Protein AF-A0A1Y1YMZ9-F1 (afdb_monomer_lite)

pLDDT: mean 86.78, std 14.13, range [31.05, 98.62]

InterPro domains:
  IPR019019 H-type lectin domain [PF09458] (299-363)
  IPR037221 H-type lectin domain superfamily [G3DSA:2.60.40.2080] (270-363)
  IPR037221 H-type lectin domain superfamily [SSF141086] (268-363)
  IPR052487 Galactose-binding lectin [PTHR46938] (262-362)

Secondary structure (DSSP, 8-state):
------------------EEEEEEEEEEETTEEEEEEEEEETTEEEEEEEEEETT-SSS-EEEEEEEHHHHHHT--TTGGGGTT-HHHHHHHHHHHHHTT-EEEEEEETTTEEEEEEEEEETTEEEEEEEEEEEP---HHHHHHHHHHHHHHHHHHHHHHHHHHHHHHHHHHHHHHHHHHHHHHHHHHHHHHHHHHHHHHHHHHHHHHHHHHHHHHHHHHHHHHHHHHHHHHHHHHHHHHHHHHHHHHHHHHHHHHHHHHHHHHHHHH--EEEEEEE---TT---TTSS-SS-EEEEEEEE-SS--SSPPEEEEEEEEEEE-SSS---EEEEEES--SSEEEEEEEE-TT--EEEEEEEEEEE-

Sequence (364 aa):
MDSGNNNNNCTDIVIYKEEELLEEKKFVLKHYEIKFQLVKINYVSNIRITAQEERMITNYYYGTEMNEGDFKIQNNGLLKLCDNNIQEIYDFFLRSFNENKISIKDIKENISFNLIIKEKCIGKEYTFEISLKKKNYNNNDIIGLLCNKMNELEIKNINLDSKVNELEEEKNNLNSKVNELETKNDNLNFKVNELEEEKNNLNSKVNELEEGKNNLNSKVNKLEEEKNKLNSKVNELEEEKNNLNSKLNNDFSALENKNNILEEKLETINIQTGEYNTYFPGKEIYMRRGHGERSFIGHIDFNKKYESIPYVLTSLSALDAGDNRNIRISVNAFNITTTGFDIKIYTWADTSIYYVRVSWISFR

Structure (mmCIF, N/CA/C/O backbone):
data_AF-A0A1Y1YMZ9-F1
#
_entry.id   AF-A0A1Y1YMZ9-F1
#
loop_
_atom_site.group_PDB
_atom_site.id
_atom_site.type_symbol
_atom_site.label_atom_id
_atom_site.label_alt_id
_atom_site.label_comp_id
_atom_site.label_asym_id
_atom_site.label_entity_id
_atom_site.label_seq_id
_atom_site.pdbx_PDB_ins_code
_atom_site.Cartn_x
_atom_site.Cartn_y
_atom_site.Cartn_z
_atom_site.occupancy
_atom_site.B_iso_or_equiv
_atom_site.auth_seq_id
_atom_site.auth_comp_id
_atom_site.auth_asym_id
_atom_site.auth_atom_id
_atom_site.pdbx_PDB_model_num
ATOM 1 N N . MET A 1 1 ? 85.531 7.053 -50.889 1.00 37.66 1 MET A N 1
ATOM 2 C CA . MET A 1 1 ? 85.130 6.035 -51.879 1.00 37.66 1 MET A CA 1
ATOM 3 C C . MET A 1 1 ? 83.710 6.398 -52.267 1.00 37.66 1 MET A C 1
ATOM 5 O O . MET A 1 1 ? 82.786 6.022 -51.572 1.00 37.66 1 MET A O 1
ATOM 9 N N . ASP A 1 2 ? 83.505 7.443 -53.053 1.00 34.12 2 ASP A N 1
ATOM 10 C CA . ASP A 1 2 ? 83.945 7.659 -54.435 1.00 34.12 2 ASP A CA 1
ATOM 11 C C . ASP A 1 2 ? 83.249 6.739 -55.445 1.00 34.12 2 ASP A C 1
ATOM 13 O O . ASP A 1 2 ? 83.106 5.540 -55.212 1.00 34.12 2 ASP A O 1
ATOM 17 N N . SER A 1 3 ? 82.912 7.359 -56.575 1.00 32.09 3 SER A N 1
ATOM 18 C CA . SER A 1 3 ? 82.253 6.862 -57.787 1.00 32.09 3 SER A CA 1
ATOM 19 C C . SER A 1 3 ? 80.724 6.689 -57.717 1.00 32.09 3 SER A C 1
ATOM 21 O O . SER A 1 3 ? 80.187 6.048 -56.829 1.00 32.09 3 SER A O 1
ATOM 23 N N . GLY A 1 4 ? 79.937 7.236 -58.637 1.00 32.19 4 GLY A N 1
ATOM 24 C CA . GLY A 1 4 ? 80.296 8.003 -5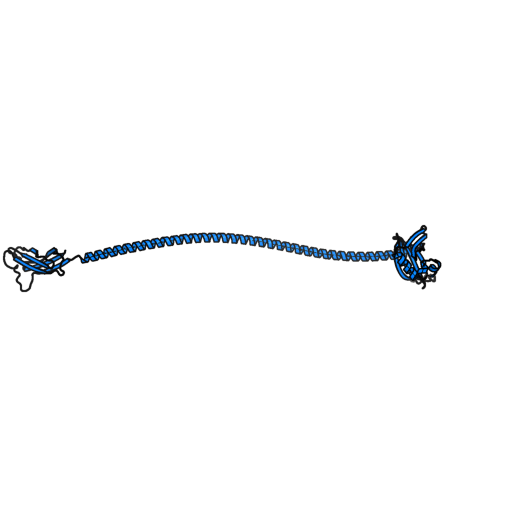9.817 1.00 32.19 4 GLY A CA 1
ATOM 25 C C . GLY A 1 4 ? 79.046 8.376 -60.610 1.00 32.19 4 GLY A C 1
ATOM 26 O O . GLY A 1 4 ? 78.138 7.571 -60.777 1.00 32.19 4 GLY A O 1
ATOM 27 N N . ASN A 1 5 ? 79.035 9.638 -61.029 1.00 33.47 5 ASN A N 1
ATOM 28 C CA . ASN A 1 5 ? 78.569 10.188 -62.298 1.00 33.47 5 ASN A CA 1
ATOM 29 C C . ASN A 1 5 ? 77.653 9.318 -63.186 1.00 33.47 5 ASN A C 1
ATOM 31 O O . ASN A 1 5 ? 78.068 8.267 -63.666 1.00 33.47 5 ASN A O 1
ATOM 35 N N . ASN A 1 6 ? 76.499 9.868 -63.572 1.00 31.05 6 ASN A N 1
ATOM 36 C CA . ASN A 1 6 ? 76.219 10.036 -64.998 1.00 31.05 6 ASN A CA 1
ATOM 37 C C . ASN A 1 6 ? 75.156 11.109 -65.247 1.00 31.05 6 ASN A C 1
ATOM 39 O O . ASN A 1 6 ? 73.972 10.946 -64.958 1.00 31.05 6 ASN A O 1
ATOM 43 N N . ASN A 1 7 ? 75.645 12.202 -65.829 1.00 37.81 7 ASN A N 1
ATOM 44 C CA . ASN A 1 7 ? 74.900 13.165 -66.619 1.00 37.81 7 ASN A CA 1
ATOM 45 C C . ASN A 1 7 ? 73.962 12.465 -67.603 1.00 37.81 7 ASN A C 1
ATOM 47 O O . ASN A 1 7 ? 74.393 11.556 -68.309 1.00 37.81 7 ASN A O 1
ATOM 51 N N . ASN A 1 8 ? 72.730 12.959 -67.690 1.00 39.00 8 ASN A N 1
ATOM 52 C CA . ASN A 1 8 ? 72.027 13.229 -68.945 1.00 39.00 8 ASN A CA 1
ATOM 53 C C . ASN A 1 8 ? 70.648 13.795 -68.602 1.00 39.00 8 ASN A C 1
ATOM 55 O O . ASN A 1 8 ? 69.676 13.053 -68.564 1.00 39.00 8 ASN A O 1
ATOM 59 N N . ASN A 1 9 ? 70.550 15.106 -68.381 1.00 32.75 9 ASN A N 1
ATOM 60 C CA . ASN A 1 9 ? 69.264 15.775 -68.543 1.00 32.75 9 ASN A CA 1
ATOM 61 C C . ASN A 1 9 ? 69.347 16.677 -69.764 1.00 32.75 9 ASN A C 1
ATOM 63 O O . ASN A 1 9 ? 69.835 17.804 -69.727 1.00 32.75 9 ASN A O 1
ATOM 67 N N . CYS A 1 10 ? 68.895 16.064 -70.856 1.00 34.94 10 CYS A N 1
ATOM 68 C CA . CYS A 1 10 ? 68.337 16.686 -72.038 1.00 34.94 10 CYS A CA 1
ATOM 69 C C . CYS A 1 10 ? 67.514 17.905 -71.604 1.00 34.94 10 CYS A C 1
ATOM 71 O O . CYS A 1 10 ? 66.483 17.761 -70.948 1.00 34.94 10 CYS A O 1
ATOM 73 N N . THR A 1 11 ? 67.987 19.111 -71.909 1.00 37.97 11 THR A N 1
ATOM 74 C CA . THR A 1 11 ? 67.170 20.321 -71.809 1.00 37.97 11 THR A CA 1
ATOM 75 C C . THR A 1 11 ? 66.202 20.326 -72.983 1.00 37.97 11 THR A C 1
ATOM 77 O O . THR A 1 11 ? 66.354 21.104 -73.924 1.00 37.97 11 THR A O 1
ATOM 80 N N . ASP A 1 12 ? 65.217 19.434 -72.940 1.00 37.59 12 ASP A N 1
ATOM 81 C CA . ASP A 1 12 ? 63.978 19.672 -73.654 1.00 37.59 12 ASP A CA 1
ATOM 82 C C . ASP A 1 12 ? 63.319 20.851 -72.946 1.00 37.59 12 ASP A C 1
ATOM 84 O O . ASP A 1 12 ? 62.938 20.773 -71.776 1.00 37.59 12 ASP A O 1
ATOM 88 N N . ILE A 1 13 ? 63.258 21.988 -73.635 1.00 39.00 13 ILE A N 1
ATOM 89 C CA . ILE A 1 13 ? 62.447 23.127 -73.220 1.00 39.00 13 ILE A CA 1
ATOM 90 C C . ILE A 1 13 ? 60.996 22.638 -73.267 1.00 39.00 13 ILE A C 1
ATOM 92 O O . ILE A 1 13 ? 60.318 22.720 -74.290 1.00 39.00 13 ILE A O 1
ATOM 96 N N . VAL A 1 14 ? 60.531 22.065 -72.157 1.00 43.09 14 VAL A N 1
ATOM 97 C CA . VAL A 1 14 ? 59.117 21.816 -71.912 1.00 43.09 14 VAL A CA 1
ATOM 98 C C . VAL A 1 14 ? 58.488 23.196 -71.792 1.00 43.09 14 VAL A C 1
ATOM 100 O O . VAL A 1 14 ? 58.641 23.881 -70.783 1.00 43.09 14 VAL A O 1
ATOM 103 N N . ILE A 1 15 ? 57.822 23.639 -72.856 1.00 43.59 15 ILE A N 1
ATOM 104 C CA . ILE A 1 15 ? 56.917 24.783 -72.784 1.00 43.59 15 ILE A CA 1
ATOM 105 C C . ILE A 1 15 ? 55.775 24.336 -71.866 1.00 43.59 15 ILE A C 1
ATOM 107 O O . ILE A 1 15 ? 54.850 23.652 -72.305 1.00 43.59 15 ILE A O 1
ATOM 111 N N . TYR A 1 16 ? 55.877 24.649 -70.574 1.00 46.72 16 TYR A N 1
ATOM 112 C CA . TYR A 1 16 ? 54.789 24.436 -69.630 1.00 46.72 16 TYR A CA 1
ATOM 113 C C . TYR A 1 16 ? 53.602 25.274 -70.104 1.00 46.72 16 TYR A C 1
ATOM 115 O O . TYR A 1 16 ? 53.695 26.496 -70.197 1.00 46.72 16 TYR A O 1
ATOM 123 N N . LYS A 1 17 ? 52.495 24.610 -70.451 1.00 59.62 17 LYS A N 1
ATOM 124 C CA . LYS A 1 17 ? 51.216 25.298 -70.606 1.00 59.62 17 LYS A CA 1
ATOM 125 C C . LYS A 1 17 ? 50.784 25.747 -69.216 1.00 59.62 17 LYS A C 1
ATOM 127 O O . LYS A 1 17 ? 50.558 24.903 -68.353 1.00 59.62 17 LYS A O 1
ATOM 132 N N . GLU A 1 18 ? 50.704 27.053 -69.002 1.00 75.69 18 GLU A N 1
ATOM 133 C CA . GLU A 1 18 ? 50.108 27.601 -67.788 1.00 75.69 18 GLU A CA 1
ATOM 134 C C . GLU A 1 18 ? 48.594 27.413 -67.917 1.00 75.69 18 GLU A C 1
ATOM 136 O O . GLU A 1 18 ? 47.967 27.984 -68.815 1.00 75.69 18 GLU A O 1
ATOM 141 N N . GLU A 1 19 ? 48.040 26.523 -67.096 1.00 86.44 19 GLU A N 1
ATOM 142 C CA . GLU A 1 19 ? 46.627 26.163 -67.103 1.00 86.44 19 GLU A CA 1
ATOM 143 C C . GLU A 1 19 ? 46.000 26.465 -65.741 1.00 86.44 19 GLU A C 1
ATOM 145 O O . GLU A 1 19 ? 46.464 25.982 -64.710 1.00 86.44 19 GLU A O 1
ATOM 150 N N . GLU A 1 20 ? 44.915 27.232 -65.758 1.00 88.81 20 GLU A N 1
ATOM 151 C CA . GLU A 1 20 ? 44.114 27.578 -64.587 1.00 88.81 20 GLU A CA 1
ATOM 152 C C . GLU A 1 20 ? 42.662 27.140 -64.825 1.00 88.81 20 GLU A C 1
ATOM 154 O O . GLU A 1 20 ? 42.045 27.513 -65.828 1.00 88.81 20 GLU A O 1
ATOM 159 N N . LEU A 1 21 ? 42.106 26.336 -63.915 1.00 88.94 21 LEU A N 1
ATOM 160 C CA . LEU A 1 21 ? 40.687 25.980 -63.920 1.00 88.94 21 LEU A CA 1
ATOM 161 C C . LEU A 1 21 ? 39.894 27.088 -63.219 1.00 88.94 21 LEU A C 1
ATOM 163 O O . LEU A 1 21 ? 40.059 27.282 -62.018 1.00 88.94 21 LEU A O 1
ATOM 167 N N . LEU A 1 22 ? 39.034 27.788 -63.960 1.00 91.12 22 LEU A N 1
ATOM 168 C CA . LEU A 1 22 ? 38.225 28.893 -63.437 1.00 91.12 22 LEU A CA 1
ATOM 169 C C . LEU A 1 22 ? 36.896 28.387 -62.874 1.00 91.12 22 LEU A C 1
ATOM 171 O O . LEU A 1 22 ? 36.517 28.722 -61.756 1.00 91.12 22 LEU A O 1
ATOM 175 N N . GLU A 1 23 ? 36.205 27.544 -63.640 1.00 91.31 23 GLU A N 1
ATOM 176 C CA . GLU A 1 23 ? 34.926 26.958 -63.245 1.00 91.31 23 GLU A CA 1
ATOM 177 C C . GLU A 1 23 ? 34.826 25.513 -63.732 1.00 91.31 23 GLU A C 1
ATOM 179 O O . GLU A 1 23 ? 35.290 25.181 -64.822 1.00 91.31 23 GLU A O 1
ATOM 184 N N . GLU A 1 24 ? 34.188 24.650 -62.940 1.00 91.12 24 GLU A N 1
ATOM 185 C CA . GLU A 1 24 ? 33.864 23.278 -63.330 1.00 91.12 24 GLU A CA 1
ATOM 186 C C . GLU A 1 24 ? 32.437 22.930 -62.914 1.00 91.12 24 GLU A C 1
ATOM 188 O O . GLU A 1 24 ? 32.029 23.125 -61.765 1.00 91.12 24 GLU A O 1
ATOM 193 N N . LYS A 1 25 ? 31.699 22.313 -63.836 1.00 90.88 25 LYS A N 1
ATOM 194 C CA . LYS A 1 25 ? 30.444 21.642 -63.526 1.00 90.88 25 LYS A CA 1
ATOM 195 C C . LYS A 1 25 ? 30.445 20.224 -64.068 1.00 90.88 25 LYS A C 1
ATOM 197 O O . LYS A 1 25 ? 30.783 19.984 -65.227 1.00 90.88 25 LYS A O 1
ATOM 202 N N . LYS A 1 26 ? 30.050 19.290 -63.206 1.00 89.38 26 LYS A N 1
ATOM 203 C CA . LYS A 1 26 ? 29.909 17.875 -63.538 1.00 89.38 26 LYS A CA 1
ATOM 204 C C . LYS A 1 26 ? 28.451 17.510 -63.689 1.00 89.38 26 LYS A C 1
ATOM 206 O O . LYS A 1 26 ? 27.597 17.970 -62.930 1.00 89.38 26 LYS A O 1
ATOM 211 N N . PHE A 1 27 ? 28.212 16.627 -64.634 1.00 87.25 27 PHE A N 1
ATOM 212 C CA . PHE A 1 27 ? 26.900 16.175 -65.009 1.00 87.25 27 PHE A CA 1
ATOM 213 C C . PHE A 1 27 ? 26.939 14.701 -65.371 1.00 87.25 27 PHE A C 1
ATOM 215 O O . PHE A 1 27 ? 27.946 14.220 -65.879 1.00 87.25 27 PHE A O 1
ATOM 222 N N . VAL A 1 28 ? 25.832 13.995 -65.172 1.00 85.81 28 VAL A N 1
ATOM 223 C CA . VAL A 1 28 ? 25.702 12.606 -65.618 1.00 85.81 28 VAL A CA 1
ATOM 224 C C . VAL A 1 28 ? 24.702 12.567 -66.759 1.00 85.81 28 VAL A C 1
ATOM 226 O O . VAL A 1 28 ? 23.553 12.981 -66.604 1.00 85.81 28 VAL A O 1
ATOM 229 N N . LEU A 1 29 ? 25.143 12.085 -67.918 1.00 84.62 29 LEU A N 1
ATOM 230 C CA . LEU A 1 29 ? 24.288 11.869 -69.079 1.00 84.62 29 LEU A CA 1
ATOM 231 C C . LEU A 1 29 ? 24.476 10.433 -69.570 1.00 84.62 29 LEU A C 1
ATOM 233 O O . LEU A 1 29 ? 25.547 10.053 -70.046 1.00 84.62 29 LEU A O 1
ATOM 237 N N . LYS A 1 30 ? 23.414 9.628 -69.460 1.00 84.38 30 LYS A N 1
ATOM 238 C CA . LYS A 1 30 ? 23.477 8.163 -69.609 1.00 84.38 30 LYS A CA 1
ATOM 239 C C . LYS A 1 30 ? 24.509 7.562 -68.640 1.00 84.38 30 LYS A C 1
ATOM 241 O O . LYS A 1 30 ? 24.312 7.670 -67.441 1.00 84.38 30 LYS A O 1
ATOM 246 N N . HIS A 1 31 ? 25.567 6.936 -69.152 1.00 82.50 31 HIS A N 1
ATOM 247 C CA . HIS A 1 31 ? 26.654 6.326 -68.378 1.00 82.50 31 HIS A CA 1
ATOM 248 C C . HIS A 1 31 ? 27.955 7.145 -68.459 1.00 82.50 31 HIS A C 1
ATOM 250 O O . HIS A 1 31 ? 29.023 6.620 -68.160 1.00 82.50 31 HIS A O 1
ATOM 256 N N . TYR A 1 32 ? 27.886 8.409 -68.894 1.00 84.81 32 TYR A N 1
ATOM 257 C CA . TYR A 1 32 ? 29.033 9.312 -68.954 1.00 84.81 32 TYR A CA 1
ATOM 258 C C . TYR A 1 32 ? 28.923 10.413 -67.898 1.00 84.81 32 TYR A C 1
ATOM 260 O O . TYR A 1 32 ? 27.928 11.141 -67.857 1.00 84.81 32 TYR A O 1
ATOM 268 N N . GLU A 1 33 ? 29.985 10.591 -67.114 1.00 87.56 33 GLU A N 1
ATOM 269 C CA . GLU A 1 33 ? 30.246 11.820 -66.371 1.00 87.56 33 GLU A CA 1
ATOM 270 C C . GLU A 1 33 ? 30.789 12.862 -67.357 1.00 87.56 33 GLU A C 1
ATOM 272 O O . GLU A 1 33 ? 31.915 12.749 -67.846 1.00 87.56 33 GLU A O 1
ATOM 277 N N . ILE A 1 34 ? 29.976 13.866 -67.677 1.00 87.94 34 ILE A N 1
ATOM 278 C CA . ILE A 1 34 ? 30.342 15.002 -68.518 1.00 87.94 34 ILE A CA 1
ATOM 279 C C . ILE A 1 34 ? 30.803 16.151 -67.626 1.00 87.94 34 ILE A C 1
ATOM 281 O O . ILE A 1 34 ? 30.063 16.592 -66.747 1.00 87.94 34 ILE A O 1
ATOM 285 N N . LYS A 1 35 ? 31.999 16.681 -67.879 1.00 90.19 35 LYS A N 1
ATOM 286 C CA . LYS A 1 35 ? 32.503 17.896 -67.232 1.00 90.19 35 LYS A CA 1
ATOM 287 C C . LYS A 1 35 ? 32.566 19.028 -68.238 1.00 90.19 35 LYS A C 1
ATOM 289 O O . LYS A 1 35 ? 33.214 18.887 -69.275 1.00 90.19 35 LYS A O 1
ATOM 294 N N . PHE A 1 36 ? 31.928 20.139 -67.900 1.00 91.19 36 PHE A N 1
ATOM 295 C CA . PHE A 1 36 ? 32.135 21.425 -68.549 1.00 91.19 36 PHE A CA 1
ATOM 296 C C . PHE A 1 36 ? 33.070 22.237 -67.670 1.00 91.19 36 PHE A C 1
ATOM 298 O O . PHE A 1 36 ? 32.805 22.414 -66.483 1.00 91.19 36 PHE A O 1
ATOM 305 N N . GLN A 1 37 ? 34.166 22.694 -68.253 1.00 93.38 37 GLN A N 1
ATOM 306 C CA . GLN A 1 37 ? 35.183 23.459 -67.562 1.00 93.38 37 GLN A CA 1
ATOM 307 C C . GLN A 1 37 ? 35.452 24.740 -68.339 1.00 93.38 37 GLN A C 1
ATOM 309 O O . GLN A 1 37 ? 35.684 24.697 -69.550 1.00 93.38 37 GLN A O 1
ATOM 314 N N . LEU A 1 38 ? 35.452 25.866 -67.639 1.00 93.69 38 LEU A N 1
ATOM 315 C CA . LEU A 1 38 ? 36.041 27.095 -68.139 1.00 93.69 38 LEU A CA 1
ATOM 316 C C . LEU A 1 38 ? 37.490 27.129 -67.655 1.00 93.69 38 LEU A C 1
ATOM 318 O O . LEU A 1 38 ? 37.750 27.156 -66.452 1.00 93.69 38 LEU A O 1
ATOM 322 N N . VAL A 1 39 ? 38.433 27.074 -68.590 1.00 92.62 39 VAL A N 1
ATOM 323 C CA . VAL A 1 39 ? 39.871 27.002 -68.298 1.00 92.62 39 VAL A CA 1
ATOM 324 C C . VAL A 1 39 ? 40.607 28.128 -69.003 1.00 92.62 39 VAL A C 1
ATOM 326 O O . VAL A 1 39 ? 40.255 28.508 -70.118 1.00 92.62 39 VAL A O 1
ATOM 329 N N . LYS A 1 40 ? 41.658 28.652 -68.384 1.00 91.88 40 LYS A N 1
ATOM 330 C CA . LYS A 1 40 ? 42.558 29.628 -68.995 1.00 91.88 40 LYS A CA 1
ATOM 331 C C . LYS A 1 40 ? 43.876 28.940 -69.309 1.00 91.88 40 LYS A C 1
ATOM 333 O O . LYS A 1 40 ? 44.543 28.454 -68.405 1.00 91.88 40 LYS A O 1
ATOM 338 N N . ILE A 1 41 ? 44.232 28.876 -70.589 1.00 87.56 41 ILE A N 1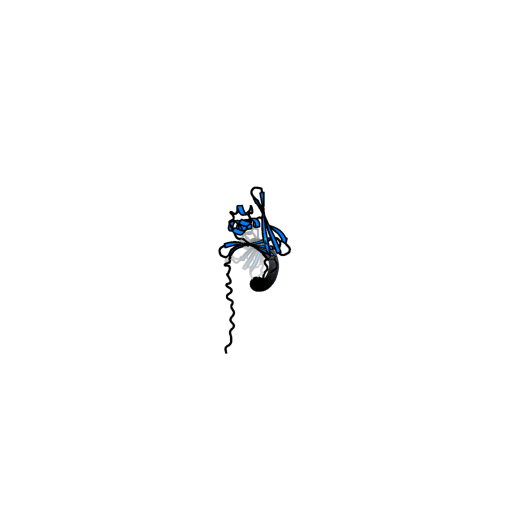
ATOM 339 C CA . ILE A 1 41 ? 45.432 28.189 -71.080 1.00 87.56 41 ILE A CA 1
ATOM 340 C C . ILE A 1 41 ? 46.287 29.208 -71.809 1.00 87.56 41 ILE A C 1
ATOM 342 O O . ILE A 1 41 ? 45.846 29.774 -72.811 1.00 87.56 41 ILE A O 1
ATOM 346 N N . ASN A 1 42 ? 47.500 29.456 -71.312 1.00 87.69 42 ASN A N 1
ATOM 347 C CA . ASN A 1 42 ? 48.404 30.477 -71.855 1.00 87.69 42 ASN A CA 1
ATOM 348 C C . ASN A 1 42 ? 47.689 31.829 -72.049 1.00 87.69 42 ASN A C 1
ATOM 350 O O . ASN A 1 42 ? 47.774 32.452 -73.107 1.00 87.69 42 ASN A O 1
ATOM 354 N N . TYR A 1 43 ? 46.936 32.245 -71.026 1.00 86.38 43 TYR A N 1
ATOM 355 C CA . TYR A 1 43 ? 46.128 33.470 -70.984 1.00 86.38 43 TYR A CA 1
ATOM 356 C C . TYR A 1 43 ? 44.894 33.520 -71.898 1.00 86.38 43 TYR A C 1
ATOM 358 O O . TYR A 1 43 ? 44.174 34.518 -71.870 1.00 86.38 43 TYR A O 1
ATOM 366 N N . VAL A 1 44 ? 44.593 32.452 -72.637 1.00 88.94 44 VAL A N 1
ATOM 367 C CA . VAL A 1 44 ? 43.396 32.344 -73.480 1.00 88.94 44 VAL A CA 1
ATOM 368 C C . VAL A 1 44 ? 42.336 31.515 -72.762 1.00 88.94 44 VAL A C 1
ATOM 370 O O . VAL A 1 44 ? 42.583 30.370 -72.380 1.00 88.94 44 VAL A O 1
ATOM 373 N N . SER A 1 45 ? 41.143 32.078 -72.587 1.00 92.06 45 SER A N 1
ATOM 374 C CA . SER A 1 45 ? 40.000 31.328 -72.068 1.00 92.06 45 SER A CA 1
ATOM 375 C C . SER A 1 45 ? 39.540 30.296 -73.097 1.00 92.06 45 SER A C 1
ATOM 377 O O . SER A 1 45 ? 39.424 30.591 -74.288 1.00 92.06 45 SER A O 1
ATOM 379 N N . ASN A 1 46 ? 39.265 29.086 -72.627 1.00 93.31 46 ASN A N 1
ATOM 380 C CA . ASN A 1 46 ? 38.766 27.960 -73.398 1.00 93.31 46 ASN A CA 1
ATOM 381 C C . ASN A 1 46 ? 37.609 27.306 -72.636 1.00 93.31 46 ASN A C 1
ATOM 383 O O . ASN A 1 46 ? 37.635 27.210 -71.409 1.00 93.31 46 ASN A O 1
ATOM 387 N N . ILE A 1 47 ? 36.624 26.795 -73.370 1.00 93.38 47 ILE A N 1
ATOM 388 C CA . ILE A 1 47 ? 35.663 25.840 -72.824 1.00 93.38 47 ILE A CA 1
ATOM 389 C C . ILE A 1 47 ? 36.206 24.453 -73.123 1.00 93.38 47 ILE A C 1
ATOM 391 O O . ILE A 1 47 ? 36.327 24.052 -74.286 1.00 93.38 47 ILE A O 1
ATOM 395 N N . ARG A 1 48 ? 36.512 23.710 -72.065 1.00 92.81 48 ARG A N 1
ATOM 396 C CA . ARG A 1 48 ? 36.874 22.304 -72.144 1.00 92.81 48 ARG A CA 1
ATOM 397 C C . ARG A 1 48 ? 35.672 21.461 -71.753 1.00 92.81 48 ARG A C 1
ATOM 399 O O . ARG A 1 48 ? 35.114 21.601 -70.669 1.00 92.81 48 ARG A O 1
ATOM 406 N N . ILE A 1 49 ? 35.276 20.569 -72.652 1.00 91.75 49 ILE A N 1
ATOM 407 C CA . ILE A 1 49 ? 34.164 19.646 -72.437 1.00 91.75 49 ILE A CA 1
ATOM 408 C C . ILE A 1 49 ? 34.733 18.249 -72.488 1.00 91.75 49 ILE A C 1
ATOM 410 O O . ILE A 1 49 ? 35.409 17.890 -73.452 1.00 91.75 49 ILE A O 1
ATOM 414 N N . THR A 1 50 ? 34.476 17.472 -71.447 1.00 88.88 50 THR A N 1
ATOM 415 C CA . THR A 1 50 ? 35.017 16.124 -71.299 1.00 88.88 50 THR A CA 1
ATOM 416 C C . THR A 1 50 ? 33.899 15.180 -70.915 1.00 88.88 50 THR A C 1
ATOM 418 O O . THR A 1 50 ? 32.952 15.593 -70.259 1.00 88.88 50 THR A O 1
ATOM 421 N N . ALA A 1 51 ? 33.982 13.929 -71.334 1.00 87.06 51 ALA A N 1
ATOM 422 C CA . ALA A 1 51 ? 33.038 12.889 -70.983 1.00 87.06 51 ALA A CA 1
ATOM 423 C C . ALA A 1 51 ? 33.812 11.621 -70.658 1.00 87.06 51 ALA A C 1
ATOM 425 O O . ALA A 1 51 ? 34.624 11.175 -71.469 1.00 87.06 51 ALA A O 1
ATOM 426 N N . GLN A 1 52 ? 33.559 11.053 -69.486 1.00 82.50 52 GLN A N 1
ATOM 427 C CA . GLN A 1 52 ? 34.189 9.828 -69.018 1.00 82.50 52 GLN A CA 1
ATOM 428 C C . GLN A 1 52 ? 33.116 8.804 -68.680 1.00 82.50 52 GLN A C 1
ATOM 430 O O . GLN A 1 52 ? 32.198 9.100 -67.924 1.00 82.50 52 GLN A O 1
ATOM 435 N N . GLU A 1 53 ? 33.224 7.599 -69.232 1.00 78.81 53 GLU A N 1
ATOM 436 C CA . GLU A 1 53 ? 32.316 6.517 -68.859 1.00 78.81 53 GLU A CA 1
ATOM 437 C C . GLU A 1 53 ? 32.472 6.163 -67.373 1.00 78.81 53 GLU A C 1
ATOM 439 O O . GLU A 1 53 ? 33.581 5.917 -66.884 1.00 78.81 53 GLU A O 1
ATOM 444 N N . GLU A 1 54 ? 31.351 6.128 -66.656 1.00 63.62 54 GLU A N 1
ATOM 445 C CA . GLU A 1 54 ? 31.312 5.748 -65.253 1.00 63.62 54 GLU A CA 1
ATOM 446 C C . GLU A 1 54 ? 31.915 4.346 -65.090 1.00 63.62 54 GLU A C 1
ATOM 448 O O . GLU A 1 54 ? 31.472 3.389 -65.723 1.00 63.62 54 GLU A O 1
ATOM 453 N N . ARG A 1 55 ? 32.901 4.220 -64.187 1.00 65.00 55 ARG A N 1
ATOM 454 C CA . ARG A 1 55 ? 33.616 2.978 -63.802 1.00 65.00 55 ARG A CA 1
ATOM 455 C C . ARG A 1 55 ? 34.805 2.570 -64.677 1.00 65.00 55 ARG A C 1
ATOM 457 O O . ARG A 1 55 ? 35.454 1.580 -64.348 1.00 65.00 55 ARG A O 1
ATOM 464 N N . MET A 1 56 ? 35.157 3.333 -65.711 1.00 64.31 56 MET A N 1
ATOM 465 C CA . MET A 1 56 ? 36.340 3.049 -66.534 1.00 64.31 56 MET A CA 1
ATOM 466 C C . MET A 1 56 ? 37.445 4.089 -66.306 1.00 64.31 56 MET A C 1
ATOM 468 O O . MET A 1 56 ? 37.235 5.292 -66.454 1.00 64.31 56 MET A O 1
ATOM 472 N N . ILE A 1 57 ? 38.649 3.623 -65.957 1.00 62.25 57 ILE A N 1
ATOM 473 C CA . ILE A 1 57 ? 39.790 4.501 -65.629 1.00 62.25 57 ILE A CA 1
ATOM 474 C C . ILE A 1 57 ? 40.453 5.062 -66.894 1.00 62.25 57 ILE A C 1
ATOM 476 O O . ILE A 1 57 ? 40.983 6.166 -66.864 1.00 62.25 57 ILE A O 1
ATOM 480 N N . THR A 1 58 ? 40.415 4.336 -68.017 1.00 62.56 58 THR A N 1
ATOM 481 C CA . THR A 1 58 ? 41.335 4.617 -69.134 1.00 62.56 58 THR A CA 1
ATOM 482 C C . THR A 1 58 ? 40.704 4.670 -70.525 1.00 62.56 58 THR A C 1
ATOM 484 O O . THR A 1 58 ? 41.211 5.391 -71.378 1.00 62.56 58 THR A O 1
ATOM 487 N N . ASN A 1 59 ? 39.603 3.958 -70.795 1.00 58.19 59 ASN A N 1
ATOM 488 C CA . ASN A 1 59 ? 39.247 3.654 -72.191 1.00 58.19 59 ASN A CA 1
ATOM 489 C C . ASN A 1 59 ? 38.143 4.495 -72.841 1.00 58.19 59 ASN A C 1
ATOM 491 O O . ASN A 1 59 ? 37.887 4.301 -74.032 1.00 58.19 59 ASN A O 1
ATOM 495 N N . TYR A 1 60 ? 37.563 5.467 -72.135 1.00 67.12 60 TYR A N 1
ATOM 496 C CA . TYR A 1 60 ? 36.406 6.219 -72.637 1.00 67.12 60 TYR A CA 1
ATOM 497 C C . TYR A 1 60 ? 36.391 7.674 -72.177 1.00 67.12 60 TYR A C 1
ATOM 499 O O . TYR A 1 60 ? 35.344 8.194 -71.802 1.00 67.12 60 TYR A O 1
ATOM 507 N N . TYR A 1 61 ? 37.555 8.324 -72.187 1.00 78.50 61 TYR A N 1
ATOM 508 C CA . TYR A 1 61 ? 37.609 9.774 -72.064 1.00 78.50 61 TYR A CA 1
ATOM 509 C C . TYR A 1 61 ? 37.506 10.404 -73.443 1.00 78.50 61 TYR A C 1
ATOM 511 O O . TYR A 1 61 ? 38.351 10.191 -74.316 1.00 78.50 61 TYR A O 1
ATOM 519 N N . TYR A 1 62 ? 36.475 11.207 -73.620 1.00 85.31 62 TYR A N 1
ATOM 520 C CA . TYR A 1 62 ? 36.246 11.998 -74.811 1.00 85.31 62 TYR A CA 1
ATOM 521 C C . TYR A 1 62 ? 36.334 13.456 -74.425 1.00 85.31 62 TYR A C 1
ATOM 523 O O . TYR A 1 62 ? 35.834 13.838 -73.373 1.00 85.31 62 TYR A O 1
ATOM 531 N N . GLY A 1 63 ? 36.952 14.281 -75.255 1.00 88.56 63 GLY A N 1
ATOM 532 C CA . GLY A 1 63 ? 37.005 15.697 -74.967 1.00 88.56 63 GLY A CA 1
ATOM 533 C C . GLY A 1 63 ? 37.161 16.565 -76.193 1.00 88.56 63 GLY A C 1
ATOM 534 O O . GLY A 1 63 ? 37.548 16.112 -77.273 1.00 88.56 63 GLY A O 1
ATOM 535 N N . THR A 1 64 ? 36.845 17.831 -75.994 1.00 90.75 64 THR A N 1
ATOM 536 C CA . THR A 1 64 ? 37.192 18.918 -76.894 1.00 90.75 64 THR A CA 1
ATOM 537 C C . THR A 1 64 ? 37.533 20.140 -76.060 1.00 90.75 64 THR A C 1
ATOM 539 O O . THR A 1 64 ? 37.067 20.294 -74.930 1.00 90.75 64 THR A O 1
ATOM 542 N N . GLU A 1 65 ? 38.348 21.006 -76.630 1.00 92.12 65 GLU A N 1
ATOM 543 C CA . GLU A 1 65 ? 38.731 22.284 -76.058 1.00 92.12 65 GLU A CA 1
ATOM 544 C C . GLU A 1 65 ? 38.573 23.310 -77.171 1.00 92.12 65 GLU A C 1
ATOM 546 O O . GLU A 1 65 ? 39.049 23.080 -78.283 1.00 92.12 65 GLU A O 1
ATOM 551 N N . MET A 1 66 ? 37.806 24.362 -76.906 1.00 91.12 66 MET A N 1
ATOM 552 C CA . MET A 1 66 ? 37.487 25.390 -77.891 1.00 91.12 66 MET A CA 1
ATOM 553 C C . MET A 1 66 ? 37.635 26.764 -77.247 1.00 91.12 66 MET A C 1
ATOM 555 O O . MET A 1 66 ? 37.039 27.026 -76.198 1.00 91.12 66 MET A O 1
ATOM 559 N N . ASN A 1 67 ? 38.408 27.640 -77.881 1.00 91.44 67 ASN A N 1
ATOM 560 C CA . ASN A 1 67 ? 38.444 29.059 -77.538 1.00 91.44 67 ASN A CA 1
ATOM 561 C C . ASN A 1 67 ? 37.356 29.831 -78.302 1.00 91.44 67 ASN A C 1
ATOM 563 O O . ASN A 1 67 ? 36.627 29.296 -79.139 1.00 91.44 67 ASN A O 1
ATOM 567 N N . GLU A 1 68 ? 37.270 31.129 -78.031 1.00 88.00 68 GLU A N 1
ATOM 568 C CA . GLU A 1 68 ? 36.327 32.043 -78.676 1.00 88.00 68 GLU A CA 1
ATOM 569 C C . GLU A 1 68 ? 36.401 32.016 -80.218 1.00 88.00 68 GLU A C 1
ATOM 571 O O . GLU A 1 68 ? 35.378 32.056 -80.905 1.00 88.00 68 GLU A O 1
ATOM 576 N N . GLY A 1 69 ? 37.610 31.914 -80.777 1.00 87.12 69 GLY A N 1
ATOM 577 C CA . GLY A 1 69 ? 37.839 31.822 -82.218 1.00 87.12 69 GLY A CA 1
ATOM 578 C C . GLY A 1 69 ? 37.288 30.530 -82.819 1.00 87.12 69 GLY A C 1
ATOM 579 O O . GLY A 1 69 ? 36.632 30.575 -83.862 1.00 87.12 69 GLY A O 1
ATOM 580 N N . ASP A 1 70 ? 37.477 29.399 -82.137 1.00 89.56 70 ASP A N 1
ATOM 581 C CA . ASP A 1 70 ? 36.954 28.098 -82.571 1.00 89.56 70 ASP A CA 1
ATOM 582 C C . ASP A 1 70 ? 35.422 28.106 -82.643 1.00 89.56 70 ASP A C 1
ATOM 584 O O . ASP A 1 70 ? 34.841 27.610 -83.613 1.00 89.56 70 ASP A O 1
ATOM 588 N N . PHE A 1 71 ? 34.756 28.732 -81.665 1.00 87.44 71 PHE A N 1
ATOM 589 C CA . PHE A 1 71 ? 33.299 28.895 -81.668 1.00 87.44 71 PHE A CA 1
ATOM 590 C C . PHE A 1 71 ? 32.807 29.808 -82.797 1.00 87.44 71 PHE A C 1
ATOM 592 O O . PHE A 1 71 ? 31.806 29.487 -83.443 1.00 87.44 71 PHE A O 1
ATOM 599 N N . LYS A 1 72 ? 33.520 30.903 -83.099 1.00 83.94 72 LYS A N 1
ATOM 600 C CA . LYS A 1 72 ? 33.175 31.805 -84.216 1.00 83.94 72 LYS A CA 1
ATOM 601 C C . LYS A 1 72 ? 33.194 31.081 -85.565 1.00 83.94 72 LYS A C 1
ATOM 603 O O . LYS A 1 72 ? 32.312 31.315 -86.393 1.00 83.94 72 LYS A O 1
ATOM 608 N N . ILE A 1 73 ? 34.145 30.167 -85.772 1.00 85.31 73 ILE A N 1
ATOM 609 C CA . ILE A 1 73 ? 34.259 29.373 -87.009 1.00 85.31 73 ILE A CA 1
ATOM 610 C C . ILE A 1 73 ? 33.044 28.453 -87.212 1.00 85.31 73 ILE A C 1
ATOM 612 O O . ILE A 1 73 ? 32.637 28.228 -88.351 1.00 85.31 73 ILE A O 1
ATOM 616 N N . GLN A 1 74 ? 32.411 27.969 -86.136 1.00 81.69 74 GLN A N 1
ATOM 617 C CA . GLN A 1 74 ? 31.233 27.094 -86.235 1.00 81.69 74 GLN A CA 1
ATOM 618 C C . GLN A 1 74 ? 30.003 27.792 -86.848 1.00 81.69 74 GLN A C 1
ATOM 620 O O . GLN A 1 74 ? 29.078 27.105 -87.279 1.00 81.69 74 GLN A O 1
ATOM 625 N N . ASN A 1 75 ? 29.968 29.136 -86.880 1.00 76.69 75 ASN A N 1
ATOM 626 C CA . ASN A 1 75 ? 28.907 29.963 -87.482 1.00 76.69 75 ASN A CA 1
ATOM 627 C C . ASN A 1 75 ? 27.475 29.464 -87.177 1.00 76.69 75 ASN A C 1
ATOM 629 O O . ASN A 1 75 ? 26.606 29.411 -88.052 1.00 76.69 75 ASN A O 1
ATOM 633 N N . ASN A 1 76 ? 27.222 29.073 -85.924 1.00 79.69 76 ASN A N 1
ATOM 634 C CA . ASN A 1 76 ? 25.928 28.546 -85.502 1.00 79.69 76 ASN A CA 1
ATOM 635 C C . ASN A 1 76 ? 25.008 29.670 -85.000 1.00 79.69 76 ASN A C 1
ATOM 637 O O . ASN A 1 76 ? 25.438 30.567 -84.275 1.00 79.69 76 ASN A O 1
ATOM 641 N N . GLY A 1 77 ? 23.722 29.607 -85.358 1.00 74.94 77 GLY A N 1
ATOM 642 C CA . GLY A 1 77 ? 22.721 30.598 -84.948 1.00 74.94 77 GLY A CA 1
ATOM 643 C C . GLY A 1 77 ? 22.546 30.732 -83.431 1.00 74.94 77 GLY A C 1
ATOM 644 O O . GLY A 1 77 ? 22.231 31.825 -82.975 1.00 74.94 77 GLY A O 1
ATOM 645 N N . LEU A 1 78 ? 22.801 29.668 -82.658 1.00 78.75 78 LEU A N 1
ATOM 646 C CA . LEU A 1 78 ? 22.735 29.700 -81.192 1.00 78.75 78 LEU A CA 1
ATOM 647 C C . LEU A 1 78 ? 23.887 30.478 -80.564 1.00 78.75 78 LEU A C 1
ATOM 649 O O . LEU A 1 78 ? 23.669 31.205 -79.606 1.00 78.75 78 LEU A O 1
ATOM 653 N N . LEU A 1 79 ? 25.090 30.386 -81.136 1.00 80.06 79 LEU A N 1
ATOM 654 C CA . LEU A 1 79 ? 26.271 31.083 -80.613 1.00 80.06 79 LEU A CA 1
ATOM 655 C C . LEU A 1 79 ? 26.197 32.600 -80.839 1.00 80.06 79 LEU A C 1
ATOM 657 O O . LEU A 1 79 ? 26.758 33.370 -80.065 1.00 80.06 79 LEU A O 1
ATOM 661 N N . LYS A 1 80 ? 25.435 33.042 -81.851 1.00 76.62 80 LYS A N 1
ATOM 662 C CA . LYS A 1 80 ? 25.151 34.468 -82.086 1.00 76.62 80 LYS A CA 1
ATOM 663 C C . LYS A 1 80 ? 24.327 35.114 -80.970 1.00 76.62 80 LYS A C 1
ATOM 665 O O . LYS A 1 80 ? 24.325 36.332 -80.886 1.00 76.62 80 LYS A O 1
ATOM 670 N N . LEU A 1 81 ? 23.622 34.326 -80.152 1.00 73.06 81 LEU A N 1
ATOM 671 C CA . LEU A 1 81 ? 22.869 34.821 -78.992 1.00 73.06 81 LEU A CA 1
ATOM 672 C C . LEU A 1 81 ? 23.761 35.079 -77.770 1.00 73.06 81 LEU A C 1
ATOM 674 O O . LEU A 1 81 ? 23.281 35.639 -76.793 1.00 73.06 81 LEU A O 1
ATOM 678 N N . CYS A 1 82 ? 25.017 34.639 -77.821 1.00 77.25 82 CYS A N 1
ATOM 679 C CA . CYS A 1 82 ? 26.001 34.749 -76.746 1.00 77.25 82 CYS A CA 1
ATOM 680 C C . CYS A 1 82 ? 27.090 35.783 -77.079 1.00 77.25 82 CYS A C 1
ATOM 682 O O . CYS A 1 82 ? 28.224 35.612 -76.642 1.00 77.25 82 CYS A O 1
ATOM 684 N N . ASP A 1 83 ? 26.816 36.713 -78.007 1.00 74.50 83 ASP A N 1
ATOM 685 C CA . ASP A 1 83 ? 27.754 37.712 -78.551 1.00 74.50 83 ASP A CA 1
ATOM 686 C C . ASP A 1 83 ? 29.137 37.161 -78.972 1.00 74.50 83 ASP A C 1
ATOM 688 O O . ASP A 1 83 ? 30.112 37.889 -79.153 1.00 74.50 83 ASP A O 1
ATOM 692 N N . ASN A 1 84 ? 29.214 35.845 -79.204 1.00 67.50 84 ASN A N 1
ATOM 693 C CA . ASN A 1 84 ? 30.443 35.064 -79.328 1.00 67.50 84 ASN A CA 1
ATOM 694 C C . ASN A 1 84 ? 31.450 35.261 -78.175 1.00 67.50 84 ASN A C 1
ATOM 696 O O . ASN A 1 84 ? 32.635 35.048 -78.395 1.00 67.50 84 ASN A O 1
ATOM 700 N N . ASN A 1 85 ? 31.007 35.642 -76.976 1.00 84.88 85 ASN A N 1
ATOM 701 C CA . ASN A 1 85 ? 31.812 35.718 -75.760 1.00 84.88 85 ASN A CA 1
ATOM 702 C C . ASN A 1 85 ? 31.908 34.333 -75.110 1.00 84.88 85 ASN A C 1
ATOM 704 O O . ASN A 1 85 ? 30.905 33.653 -74.892 1.00 84.88 85 ASN A O 1
ATOM 708 N N . ILE A 1 86 ? 33.119 33.906 -74.763 1.00 88.56 86 ILE A N 1
ATOM 709 C CA . ILE A 1 86 ? 33.341 32.565 -74.229 1.00 88.56 86 ILE A CA 1
ATOM 710 C C . ILE A 1 86 ? 32.667 32.301 -72.873 1.00 88.56 86 ILE A C 1
ATOM 712 O O . ILE A 1 86 ? 32.211 31.182 -72.649 1.00 88.56 86 ILE A O 1
ATOM 716 N N . GLN A 1 87 ? 32.537 33.307 -72.002 1.00 89.50 87 GLN A N 1
ATOM 717 C CA . GLN A 1 87 ? 31.798 33.153 -70.743 1.00 89.50 87 GLN A CA 1
ATOM 718 C C . GLN A 1 87 ? 30.304 32.944 -71.020 1.00 89.50 87 GLN A C 1
ATOM 720 O O . GLN A 1 87 ? 29.687 32.037 -70.476 1.00 89.50 87 GLN A O 1
ATOM 725 N N . GLU A 1 88 ? 29.730 33.728 -71.934 1.00 89.75 88 GLU A N 1
ATOM 726 C CA . GLU A 1 88 ? 28.308 33.629 -72.280 1.00 89.75 88 GLU A CA 1
ATOM 727 C C . GLU A 1 88 ? 27.976 32.315 -72.994 1.00 89.75 88 GLU A C 1
ATOM 729 O O . GLU A 1 88 ? 26.901 31.747 -72.792 1.00 89.75 88 GLU A O 1
ATOM 734 N N . ILE A 1 89 ? 28.907 31.796 -73.803 1.00 89.62 89 ILE A N 1
ATOM 735 C CA . ILE A 1 89 ? 28.794 30.464 -74.408 1.00 89.62 89 ILE A CA 1
ATOM 736 C C . ILE A 1 89 ? 28.840 29.380 -73.319 1.00 89.62 89 ILE A C 1
ATOM 738 O O . ILE A 1 89 ? 28.052 28.432 -73.365 1.00 89.62 89 ILE A O 1
ATOM 742 N N . TYR A 1 90 ? 29.726 29.513 -72.327 1.00 91.25 90 TYR A N 1
ATOM 743 C CA . TYR A 1 90 ? 29.812 28.584 -71.199 1.00 91.25 90 TYR A CA 1
ATOM 744 C C . TYR A 1 90 ? 28.515 28.576 -70.379 1.00 91.25 90 TYR A C 1
ATOM 746 O O . TYR A 1 90 ? 27.920 27.513 -70.180 1.00 91.25 90 TYR A O 1
ATOM 754 N N . ASP A 1 91 ? 28.003 29.750 -70.014 1.00 89.88 91 ASP A N 1
ATOM 755 C CA . ASP A 1 91 ? 26.738 29.900 -69.289 1.00 89.88 91 ASP A CA 1
ATOM 756 C C . ASP A 1 91 ? 25.546 29.368 -70.102 1.00 89.88 91 ASP A C 1
ATOM 758 O O . ASP A 1 91 ? 24.641 28.727 -69.557 1.00 89.88 91 ASP A O 1
ATOM 762 N N . PHE A 1 92 ? 25.550 29.567 -71.428 1.00 89.56 92 PHE A N 1
ATOM 763 C CA . PHE A 1 92 ? 24.566 28.975 -72.335 1.00 89.56 92 PHE A CA 1
ATOM 764 C C . PHE A 1 92 ? 24.594 27.442 -72.288 1.00 89.56 92 PHE A C 1
ATOM 766 O O . PHE A 1 92 ? 23.528 26.821 -72.211 1.00 89.56 92 PHE A O 1
ATOM 773 N N . PHE A 1 93 ? 25.774 26.816 -72.296 1.00 89.12 93 PHE A N 1
ATOM 774 C CA . PHE A 1 93 ? 25.885 25.361 -72.170 1.00 89.12 93 PHE A CA 1
ATOM 775 C C . PHE A 1 93 ? 25.425 24.863 -70.801 1.00 89.12 93 PHE A C 1
ATOM 777 O O . PHE A 1 93 ? 24.661 23.897 -70.747 1.00 89.12 93 PHE A O 1
ATOM 784 N N . LEU A 1 94 ? 25.807 25.535 -69.710 1.00 88.31 94 LEU A N 1
ATOM 785 C CA . LEU A 1 94 ? 25.352 25.182 -68.361 1.00 88.31 94 LEU A CA 1
ATOM 786 C C . LEU A 1 94 ? 23.827 25.248 -68.243 1.00 88.31 94 LEU A C 1
ATOM 788 O O . LEU A 1 94 ? 23.196 24.320 -67.732 1.00 88.31 94 LEU A O 1
ATOM 792 N N . ARG A 1 95 ? 23.219 26.321 -68.755 1.00 89.06 95 ARG A N 1
ATOM 793 C CA . ARG A 1 95 ? 21.763 26.482 -68.770 1.00 89.06 95 ARG A CA 1
ATOM 794 C C . ARG A 1 95 ? 21.086 25.416 -69.624 1.00 89.06 95 ARG A C 1
ATOM 796 O O . ARG A 1 95 ? 20.132 24.793 -69.168 1.00 89.06 95 ARG A O 1
ATOM 803 N N . SER A 1 96 ? 21.613 25.152 -70.817 1.00 86.88 96 SER A N 1
ATOM 804 C CA . SER A 1 96 ? 21.092 24.105 -71.702 1.00 86.88 96 SER A CA 1
ATOM 805 C C . SER A 1 96 ? 21.135 22.727 -71.040 1.00 86.88 96 SER A C 1
ATOM 807 O O . SER A 1 96 ? 20.218 21.923 -71.217 1.00 86.88 96 SER A O 1
ATOM 809 N N . PHE A 1 97 ? 22.175 22.449 -70.249 1.00 83.38 97 PHE A N 1
ATOM 810 C CA . PHE A 1 97 ? 22.245 21.219 -69.474 1.00 83.38 97 PHE A CA 1
ATOM 811 C C . PHE A 1 97 ? 21.167 21.175 -68.385 1.00 83.38 97 PHE A C 1
ATOM 813 O O . PHE A 1 97 ? 20.409 20.210 -68.322 1.00 83.38 97 PHE A O 1
ATOM 820 N N . ASN A 1 98 ? 21.064 22.220 -67.556 1.00 84.94 98 ASN A N 1
ATOM 821 C CA . ASN A 1 98 ? 20.082 22.287 -66.465 1.00 84.94 98 ASN A CA 1
ATOM 822 C C . ASN A 1 98 ? 18.632 22.164 -66.967 1.00 84.94 98 ASN A C 1
ATOM 824 O O . ASN A 1 98 ? 17.765 21.659 -66.257 1.00 84.94 98 ASN A O 1
ATOM 828 N N . GLU A 1 99 ? 18.373 22.591 -68.202 1.00 87.88 99 GLU A N 1
ATOM 829 C CA . GLU A 1 99 ? 17.073 22.490 -68.870 1.00 87.88 99 GLU A CA 1
ATOM 830 C C . GLU A 1 99 ? 16.865 21.150 -69.612 1.00 87.88 99 GLU A C 1
ATOM 832 O O . GLU A 1 99 ? 15.864 20.983 -70.308 1.00 87.88 99 GLU A O 1
ATOM 837 N N . ASN A 1 100 ? 17.779 20.180 -69.462 1.00 83.75 100 ASN A N 1
ATOM 838 C CA . ASN A 1 100 ? 17.766 18.863 -70.117 1.00 83.75 100 ASN A CA 1
ATOM 839 C C . ASN A 1 100 ? 17.720 18.921 -71.656 1.00 83.75 100 ASN A C 1
ATOM 841 O O . ASN A 1 100 ? 17.149 18.050 -72.314 1.00 83.75 100 ASN A O 1
ATOM 845 N N . LYS A 1 101 ? 18.339 19.945 -72.250 1.00 86.31 101 LYS A N 1
ATOM 846 C CA . LYS A 1 101 ? 18.355 20.176 -73.705 1.00 86.31 101 LYS A CA 1
ATOM 847 C C . LYS A 1 101 ? 19.555 19.557 -74.419 1.00 86.31 101 LYS A C 1
ATOM 849 O O . LYS A 1 101 ? 19.689 19.690 -75.638 1.00 86.31 101 LYS A O 1
ATOM 854 N N . ILE A 1 102 ? 20.425 18.884 -73.666 1.00 87.06 102 ILE A N 1
ATOM 855 C CA . ILE A 1 102 ? 21.627 18.223 -74.173 1.00 87.06 102 ILE A CA 1
ATOM 856 C C . ILE A 1 102 ? 21.378 16.718 -74.291 1.00 87.06 102 ILE A C 1
ATOM 858 O O . ILE A 1 102 ? 20.923 16.067 -73.355 1.00 87.06 102 ILE A O 1
ATOM 862 N N . SER A 1 103 ? 21.701 16.150 -75.449 1.00 88.12 103 SER A N 1
ATOM 863 C CA . SER A 1 103 ? 21.599 14.714 -75.729 1.00 88.12 103 SER A CA 1
ATOM 864 C C . SER A 1 103 ? 22.853 14.202 -76.438 1.00 88.12 103 SER A C 1
ATOM 866 O O . SER A 1 103 ? 23.606 14.981 -77.011 1.00 88.12 103 SER A O 1
ATOM 868 N N . ILE A 1 104 ? 23.102 12.894 -76.397 1.00 85.31 104 ILE A N 1
ATOM 869 C CA . ILE A 1 104 ? 24.226 12.259 -77.107 1.00 85.31 104 ILE A CA 1
ATOM 870 C C . ILE A 1 104 ? 23.718 11.699 -78.439 1.00 85.31 104 ILE A C 1
ATOM 872 O O . ILE A 1 104 ? 22.747 10.936 -78.442 1.00 85.31 104 ILE A O 1
ATOM 876 N N . LYS A 1 105 ? 24.397 12.026 -79.543 1.00 81.00 105 LYS A N 1
ATOM 877 C CA . LYS A 1 105 ? 24.144 11.498 -80.893 1.00 81.00 105 LYS A CA 1
ATOM 878 C C . LYS A 1 105 ? 25.433 10.923 -81.481 1.00 81.00 105 LYS A C 1
ATOM 880 O O . LYS A 1 105 ? 26.509 11.464 -81.250 1.00 81.00 105 LYS A O 1
ATOM 885 N N . ASP A 1 106 ? 25.284 9.835 -82.235 1.00 67.38 106 ASP A N 1
ATOM 886 C CA . ASP A 1 106 ? 26.329 9.154 -83.008 1.00 67.38 106 ASP A CA 1
ATOM 887 C C . ASP A 1 106 ? 27.605 8.832 -82.218 1.00 67.38 106 ASP A C 1
ATOM 889 O O . ASP A 1 106 ? 28.550 9.615 -82.160 1.00 67.38 106 ASP A O 1
ATOM 893 N N . ILE A 1 107 ? 27.667 7.622 -81.660 1.00 68.00 107 ILE A N 1
ATOM 894 C CA . ILE A 1 107 ? 28.918 7.067 -81.140 1.00 68.00 107 ILE A CA 1
ATOM 895 C C . ILE A 1 107 ? 29.617 6.386 -82.315 1.00 68.00 107 ILE A C 1
ATOM 897 O O . ILE A 1 107 ? 29.233 5.293 -82.726 1.00 68.00 107 ILE A O 1
ATOM 901 N N . LYS A 1 108 ? 30.636 7.035 -82.883 1.00 68.75 108 LYS A N 1
ATOM 902 C CA . LYS A 1 108 ? 31.496 6.392 -83.882 1.00 68.75 108 LYS A CA 1
ATOM 903 C C . LYS A 1 108 ? 32.408 5.436 -83.132 1.00 68.75 108 LYS A C 1
ATOM 905 O O . LYS A 1 108 ? 33.293 5.922 -82.430 1.00 68.75 108 LYS A O 1
ATOM 910 N N . GLU A 1 109 ? 32.134 4.132 -83.246 1.00 62.47 109 GLU A N 1
ATOM 911 C CA . GLU A 1 109 ? 32.820 2.988 -82.615 1.00 62.47 109 GLU A CA 1
ATOM 912 C C . GLU A 1 109 ? 34.204 3.341 -82.035 1.00 62.47 109 GLU A C 1
ATOM 914 O O . GLU A 1 109 ? 35.235 3.215 -82.688 1.00 62.47 109 GLU A O 1
ATOM 919 N N . ASN A 1 110 ? 34.218 3.814 -80.784 1.00 64.88 110 ASN A N 1
ATOM 920 C CA . ASN A 1 110 ? 35.414 4.134 -79.996 1.00 64.88 110 ASN A CA 1
ATOM 921 C C . ASN A 1 110 ? 36.324 5.288 -80.468 1.00 64.88 110 ASN A C 1
ATOM 923 O O . ASN A 1 110 ? 37.432 5.402 -79.951 1.00 64.88 110 ASN A O 1
ATOM 927 N N . ILE A 1 111 ? 35.888 6.175 -81.366 1.00 74.56 111 ILE A N 1
ATOM 928 C CA . ILE A 1 111 ? 36.709 7.297 -81.871 1.00 74.56 111 ILE A CA 1
ATOM 929 C C . ILE A 1 111 ? 36.190 8.657 -81.387 1.00 74.56 111 ILE A C 1
ATOM 931 O O . ILE A 1 111 ? 36.974 9.516 -80.980 1.00 74.56 111 ILE A O 1
ATOM 935 N N . SER A 1 112 ? 34.876 8.877 -81.416 1.00 81.12 112 SER A N 1
ATOM 936 C CA . SER A 1 112 ? 34.257 10.150 -81.024 1.00 81.12 112 SER A CA 1
ATOM 937 C C . SER A 1 112 ? 32.756 9.995 -80.805 1.00 81.12 112 SER A C 1
ATOM 939 O O . SER A 1 112 ? 32.150 9.077 -81.363 1.00 81.12 112 SER A O 1
ATOM 941 N N . PHE A 1 113 ? 32.140 10.939 -80.100 1.00 85.56 113 PHE A N 1
ATOM 942 C CA . PHE A 1 113 ? 30.688 11.110 -80.126 1.00 85.56 113 PHE A CA 1
ATOM 943 C C . PHE A 1 113 ? 30.290 12.586 -80.067 1.00 85.56 113 PHE A C 1
ATOM 945 O O . PHE A 1 113 ? 31.082 13.420 -79.625 1.00 85.56 113 PHE A O 1
ATOM 952 N N . ASN A 1 114 ? 29.065 12.905 -80.495 1.00 87.19 114 ASN A N 1
ATOM 953 C CA . ASN A 1 114 ? 28.567 14.277 -80.506 1.00 87.19 114 ASN A CA 1
ATOM 954 C C . ASN A 1 114 ? 27.607 14.535 -79.337 1.00 87.19 114 ASN A C 1
ATOM 956 O O . ASN A 1 114 ? 26.647 13.790 -79.121 1.00 87.19 114 ASN A O 1
ATOM 960 N N . LEU A 1 115 ? 27.828 15.631 -78.614 1.00 88.56 115 LEU A N 1
ATOM 961 C CA . LEU A 1 115 ? 26.800 16.248 -77.780 1.00 88.56 115 LEU A CA 1
ATOM 962 C C . LEU A 1 115 ? 25.946 17.165 -78.649 1.00 88.56 115 LEU A C 1
ATOM 964 O O . LEU A 1 115 ? 26.467 17.965 -79.419 1.00 88.56 115 LEU A O 1
ATOM 968 N N . ILE A 1 116 ? 24.634 17.049 -78.517 1.00 88.75 116 ILE A N 1
ATOM 969 C CA . ILE A 1 116 ? 23.650 17.798 -79.286 1.00 88.75 116 ILE A CA 1
ATOM 970 C C . ILE A 1 116 ? 22.855 18.663 -78.332 1.00 88.75 116 ILE A C 1
ATOM 972 O O . ILE A 1 116 ? 22.152 18.139 -77.468 1.00 88.75 116 ILE A O 1
ATOM 976 N N . ILE A 1 117 ? 22.935 19.972 -78.531 1.00 88.31 117 ILE A N 1
ATOM 977 C CA . ILE A 1 117 ? 22.156 20.963 -77.798 1.00 88.31 117 ILE A CA 1
ATOM 978 C C . ILE A 1 117 ? 21.020 21.422 -78.703 1.00 88.31 117 ILE A C 1
ATOM 980 O O . ILE A 1 117 ? 21.275 21.938 -79.794 1.00 88.31 117 ILE A O 1
ATOM 984 N N . LYS A 1 118 ? 19.774 21.215 -78.270 1.00 86.19 118 LYS A N 1
ATOM 985 C CA . LYS A 1 118 ? 18.579 21.644 -79.007 1.00 86.19 118 LYS A CA 1
ATOM 986 C C . LYS A 1 118 ? 17.869 22.757 -78.266 1.00 86.19 118 LYS A C 1
ATOM 988 O O . LYS A 1 118 ? 17.451 22.574 -77.129 1.00 86.19 118 LYS A O 1
ATOM 993 N N . GLU A 1 119 ? 17.686 23.889 -78.926 1.00 83.12 119 GLU A N 1
ATOM 994 C CA . GLU A 1 119 ? 17.098 25.069 -78.305 1.00 83.12 119 GLU A CA 1
ATOM 995 C C . GLU A 1 119 ? 16.094 25.736 -79.244 1.00 83.12 119 GLU A C 1
ATOM 997 O O . GLU A 1 119 ? 16.274 25.746 -80.465 1.00 83.12 119 GLU A O 1
ATOM 1002 N N . LYS A 1 120 ? 15.021 26.298 -78.679 1.00 79.00 120 LYS A N 1
ATOM 1003 C CA . LYS A 1 120 ? 13.985 26.984 -79.453 1.00 79.00 120 LYS A CA 1
ATOM 1004 C C . LYS A 1 120 ? 14.057 28.481 -79.194 1.00 79.00 120 LYS A C 1
ATOM 1006 O O . LYS A 1 120 ? 13.651 28.959 -78.140 1.00 79.00 120 LYS A O 1
ATOM 1011 N N . CYS A 1 121 ? 14.496 29.236 -80.194 1.00 67.88 121 CYS A N 1
ATOM 1012 C CA . CYS A 1 121 ? 14.604 30.691 -80.118 1.00 67.88 121 CYS A CA 1
ATOM 1013 C C . CYS A 1 121 ? 13.704 31.332 -81.176 1.00 67.88 121 CYS A C 1
ATOM 1015 O O . CYS A 1 121 ? 13.776 30.988 -82.355 1.00 67.88 121 CYS A O 1
ATOM 1017 N N . ILE A 1 122 ? 12.851 32.278 -80.764 1.00 72.31 122 ILE A N 1
ATOM 1018 C CA . ILE A 1 122 ? 11.994 33.068 -81.672 1.00 72.31 122 ILE A CA 1
ATOM 1019 C C . ILE A 1 122 ? 11.185 32.156 -82.623 1.00 72.31 122 ILE A C 1
ATOM 1021 O O . ILE A 1 122 ? 11.146 32.332 -83.839 1.00 72.31 122 ILE A O 1
ATOM 1025 N N . GLY A 1 123 ? 10.591 31.094 -82.069 1.00 71.94 123 GLY A N 1
ATOM 1026 C CA . GLY A 1 123 ? 9.756 30.147 -82.815 1.00 71.94 123 GLY A CA 1
ATOM 1027 C C . GLY A 1 123 ? 10.500 29.141 -83.707 1.00 71.94 123 GLY A C 1
ATOM 1028 O O . GLY A 1 123 ? 9.852 28.214 -84.188 1.00 71.94 123 GLY A O 1
ATOM 1029 N N . LYS A 1 124 ? 11.825 29.257 -83.883 1.00 76.94 124 LYS A N 1
ATOM 1030 C CA . LYS A 1 124 ? 12.658 28.318 -84.656 1.00 76.94 124 LYS A CA 1
ATOM 1031 C C . LYS A 1 124 ? 13.478 27.413 -83.739 1.00 76.94 124 LYS A C 1
ATOM 1033 O O . LYS A 1 124 ? 13.981 27.861 -82.712 1.00 76.94 124 LYS A O 1
ATOM 1038 N N . GLU A 1 125 ? 13.600 26.144 -84.115 1.00 81.25 125 GLU A N 1
ATOM 1039 C CA . GLU A 1 125 ? 14.485 25.188 -83.447 1.00 81.25 125 GLU A CA 1
ATOM 1040 C C . GLU A 1 125 ? 15.885 25.287 -84.054 1.00 81.25 125 GLU A C 1
ATOM 1042 O O . GLU A 1 125 ? 16.051 25.271 -85.275 1.00 81.25 125 GLU A O 1
ATOM 1047 N N . TYR A 1 126 ? 16.885 25.392 -83.193 1.00 82.75 126 TYR A N 1
ATOM 1048 C CA . TYR A 1 126 ? 18.286 25.371 -83.565 1.00 82.75 126 TYR A CA 1
ATOM 1049 C C . TYR A 1 126 ? 18.968 24.194 -82.883 1.00 82.75 126 TYR A C 1
ATOM 1051 O O . TYR A 1 126 ? 18.612 23.789 -81.776 1.00 82.75 126 TYR A O 1
ATOM 1059 N N . THR A 1 127 ? 19.967 23.643 -83.560 1.00 85.38 127 THR A N 1
ATOM 1060 C CA . THR A 1 127 ? 20.785 22.554 -83.038 1.00 85.38 127 THR A CA 1
ATOM 1061 C C . THR A 1 127 ? 22.251 22.955 -83.099 1.00 85.38 127 THR A C 1
ATOM 1063 O O . THR A 1 127 ? 22.718 23.457 -84.125 1.00 85.38 127 THR A O 1
ATOM 1066 N N . PHE A 1 128 ? 22.973 22.730 -82.006 1.00 87.06 128 PHE A N 1
ATOM 1067 C CA . PHE A 1 128 ? 24.425 22.853 -81.946 1.00 87.06 128 PHE A CA 1
ATOM 1068 C C . PHE A 1 128 ? 25.033 21.486 -81.635 1.00 87.06 128 PHE A C 1
ATOM 1070 O O . PHE A 1 128 ? 24.640 20.844 -80.661 1.00 87.06 128 PHE A O 1
ATOM 1077 N N . GLU A 1 129 ? 25.956 21.030 -82.482 1.00 88.25 129 GLU A N 1
ATOM 1078 C CA . GLU A 1 129 ? 26.650 19.754 -82.305 1.00 88.25 129 GLU A CA 1
ATOM 1079 C C . GLU A 1 129 ? 28.090 20.001 -81.841 1.00 88.25 129 GLU A C 1
ATOM 1081 O O . GLU A 1 129 ? 28.839 20.739 -82.478 1.00 88.25 129 GLU A O 1
ATOM 1086 N N . ILE A 1 130 ? 28.487 19.356 -80.747 1.00 89.00 130 ILE A N 1
ATOM 1087 C CA . ILE A 1 130 ? 29.834 19.413 -80.179 1.00 89.00 130 ILE A CA 1
ATOM 1088 C C . ILE A 1 130 ? 30.453 18.028 -80.308 1.00 89.00 130 ILE A C 1
ATOM 1090 O O . ILE A 1 130 ? 30.040 17.093 -79.625 1.00 89.00 130 ILE A O 1
ATOM 1094 N N . SER A 1 131 ? 31.458 17.893 -81.167 1.00 88.06 131 SER A N 1
ATOM 1095 C CA . SER A 1 131 ? 32.173 16.630 -81.357 1.00 88.06 131 SER A CA 1
ATOM 1096 C C . SER A 1 131 ? 33.229 16.433 -80.270 1.00 88.06 131 SER A C 1
ATOM 1098 O O . SER A 1 131 ? 34.237 17.136 -80.254 1.00 88.06 131 SER A O 1
ATOM 1100 N N . LEU A 1 132 ? 33.061 15.420 -79.421 1.00 88.31 132 LEU A N 1
ATOM 1101 C CA . LEU A 1 132 ? 34.062 14.998 -78.442 1.00 88.31 132 LEU A CA 1
ATOM 1102 C C . LEU A 1 132 ? 34.912 13.865 -79.019 1.00 88.31 132 LEU A C 1
ATOM 1104 O O . LEU A 1 132 ? 34.395 12.807 -79.385 1.00 88.31 132 LEU A O 1
ATOM 1108 N N . LYS A 1 133 ? 36.228 14.071 -79.102 1.00 86.19 133 LYS A N 1
ATOM 1109 C CA . LYS A 1 133 ? 37.169 13.068 -79.623 1.00 86.19 133 LYS A CA 1
ATOM 1110 C C . LYS A 1 133 ? 37.743 12.244 -78.485 1.00 86.19 133 LYS A C 1
ATOM 1112 O O . LYS A 1 133 ? 38.045 12.789 -77.426 1.00 86.19 133 LYS A O 1
ATOM 1117 N N . LYS A 1 134 ? 37.928 10.942 -78.708 1.00 83.44 134 LYS A N 1
ATOM 1118 C CA . LYS A 1 134 ? 38.594 10.074 -77.740 1.00 83.44 134 LYS A CA 1
ATOM 1119 C C . LYS A 1 134 ? 40.015 10.578 -77.502 1.00 83.44 134 LYS A C 1
ATOM 1121 O O . LYS A 1 134 ? 40.781 10.767 -78.448 1.00 83.44 134 LYS A O 1
ATOM 1126 N N . LYS A 1 135 ? 40.366 10.786 -76.237 1.00 78.69 135 LYS A N 1
ATOM 1127 C CA . LYS A 1 135 ? 41.735 11.081 -75.824 1.00 78.69 135 LYS A CA 1
ATOM 1128 C C . LYS A 1 135 ? 42.452 9.755 -75.602 1.00 78.69 135 LYS A C 1
ATOM 1130 O O . LYS A 1 135 ? 41.976 8.908 -74.850 1.00 78.69 135 LYS A O 1
ATOM 1135 N N . ASN A 1 136 ? 43.591 9.577 -76.262 1.00 72.44 136 ASN A N 1
ATOM 1136 C CA . ASN A 1 136 ? 44.469 8.448 -75.990 1.00 72.44 136 ASN A CA 1
ATOM 1137 C C . ASN A 1 136 ? 45.387 8.837 -74.837 1.00 72.44 136 ASN A C 1
ATOM 1139 O O . ASN A 1 136 ? 46.206 9.744 -74.979 1.00 72.44 136 ASN A O 1
ATOM 1143 N N . TYR A 1 137 ? 45.220 8.170 -73.703 1.00 70.81 137 TYR A N 1
ATOM 1144 C CA . TYR A 1 137 ? 46.120 8.313 -72.570 1.00 70.81 137 TYR A CA 1
ATOM 1145 C C . TYR A 1 137 ? 47.347 7.431 -72.759 1.00 70.81 137 TYR A C 1
ATOM 1147 O O . TYR A 1 137 ? 47.230 6.278 -73.181 1.00 70.81 137 TYR A O 1
ATOM 1155 N N . ASN A 1 138 ? 48.520 7.976 -72.448 1.00 76.94 138 ASN A N 1
ATOM 1156 C CA . ASN A 1 138 ? 49.727 7.168 -72.338 1.00 76.94 138 ASN A CA 1
ATOM 1157 C C . ASN A 1 138 ? 49.769 6.473 -70.962 1.00 76.94 138 ASN A C 1
ATOM 1159 O O . ASN A 1 138 ? 48.953 6.743 -70.079 1.00 76.94 138 ASN A O 1
ATOM 1163 N N . ASN A 1 139 ? 50.739 5.580 -70.762 1.00 79.81 139 ASN A N 1
ATOM 1164 C CA . ASN A 1 139 ? 50.863 4.843 -69.502 1.00 79.81 139 ASN A CA 1
ATOM 1165 C C . ASN A 1 139 ? 51.037 5.765 -68.280 1.00 79.81 139 ASN A C 1
ATOM 1167 O O . ASN A 1 139 ? 50.510 5.450 -67.218 1.00 79.81 139 ASN A O 1
ATOM 1171 N N . ASN A 1 140 ? 51.718 6.907 -68.419 1.00 79.00 140 ASN A N 1
ATOM 1172 C CA . ASN A 1 140 ? 51.939 7.843 -67.312 1.00 79.00 140 ASN A CA 1
ATOM 1173 C C . ASN A 1 140 ? 50.637 8.530 -66.878 1.00 79.00 140 ASN A C 1
ATOM 1175 O O . ASN A 1 140 ? 50.397 8.683 -65.682 1.00 79.00 140 ASN A O 1
ATOM 1179 N N . ASP A 1 141 ? 49.768 8.885 -67.826 1.00 76.94 141 ASP A N 1
ATOM 1180 C CA . ASP A 1 141 ? 48.463 9.477 -67.521 1.00 76.94 141 ASP A CA 1
ATOM 1181 C C . ASP A 1 141 ? 47.559 8.485 -66.772 1.00 76.94 141 ASP A C 1
ATOM 1183 O O . ASP A 1 141 ? 46.885 8.841 -65.804 1.00 76.94 141 ASP A O 1
ATOM 1187 N N . ILE A 1 142 ? 47.580 7.216 -67.194 1.00 78.94 142 ILE A N 1
ATOM 1188 C CA . ILE A 1 142 ? 46.843 6.126 -66.542 1.00 78.94 142 ILE A CA 1
ATOM 1189 C C . ILE A 1 142 ? 47.340 5.931 -65.106 1.00 78.94 142 ILE A C 1
ATOM 1191 O O . ILE A 1 142 ? 46.528 5.813 -64.189 1.00 78.94 142 ILE A O 1
ATOM 1195 N N . ILE A 1 143 ? 48.662 5.930 -64.907 1.00 83.19 143 ILE A N 1
ATOM 1196 C CA . ILE A 1 143 ? 49.279 5.834 -63.579 1.00 83.19 143 ILE A CA 1
ATOM 1197 C C . ILE A 1 143 ? 48.828 7.004 -62.698 1.00 83.19 143 ILE A C 1
ATOM 1199 O O . ILE A 1 143 ? 48.398 6.776 -61.572 1.00 83.19 143 ILE A O 1
ATOM 1203 N N . GLY A 1 144 ? 48.839 8.239 -63.209 1.00 81.25 144 GLY A N 1
ATOM 1204 C CA . GLY A 1 144 ? 48.364 9.408 -62.462 1.00 81.25 144 GLY A CA 1
ATOM 1205 C C . GLY A 1 144 ? 46.894 9.300 -62.039 1.00 81.25 144 GLY A C 1
ATOM 1206 O O . GLY A 1 144 ? 46.558 9.565 -60.883 1.00 81.25 144 GLY A O 1
ATOM 1207 N N . LEU A 1 145 ? 46.014 8.849 -62.941 1.00 79.06 145 LEU A N 1
ATOM 1208 C CA . LEU A 1 145 ? 44.594 8.629 -62.635 1.00 79.06 145 LEU A CA 1
ATOM 1209 C C . LEU A 1 145 ? 44.390 7.538 -61.576 1.00 79.06 145 LEU A C 1
ATOM 1211 O O . LEU A 1 145 ? 43.568 7.706 -60.672 1.00 79.06 145 LEU A O 1
ATOM 1215 N N . LEU A 1 146 ? 45.150 6.443 -61.663 1.00 84.12 146 LEU A N 1
ATOM 1216 C CA . LEU A 1 146 ? 45.134 5.372 -60.668 1.00 84.12 146 LEU A CA 1
ATOM 1217 C C . LEU A 1 146 ? 45.604 5.868 -59.300 1.00 84.12 146 LEU A C 1
ATOM 1219 O O . LEU A 1 146 ? 44.924 5.609 -58.311 1.00 84.12 146 LEU A O 1
ATOM 1223 N N . CYS A 1 147 ? 46.707 6.619 -59.238 1.00 84.75 147 CYS A N 1
ATOM 1224 C CA . CYS A 1 147 ? 47.222 7.191 -57.993 1.00 84.75 147 CYS A CA 1
ATOM 1225 C C . CYS A 1 147 ? 46.201 8.121 -57.330 1.00 84.75 147 CYS A C 1
ATOM 1227 O O . CYS A 1 147 ? 45.932 7.989 -56.140 1.00 84.75 147 CYS A O 1
ATOM 1229 N N . ASN A 1 148 ? 45.561 9.006 -58.099 1.00 80.44 148 ASN A N 1
ATOM 1230 C CA . ASN A 1 148 ? 44.512 9.876 -57.562 1.00 80.44 148 ASN A CA 1
ATOM 1231 C C . ASN A 1 148 ? 43.336 9.066 -57.014 1.00 80.44 148 ASN A C 1
ATOM 1233 O O . ASN A 1 148 ? 42.838 9.355 -55.926 1.00 80.44 148 ASN A O 1
ATOM 1237 N N . LYS A 1 149 ? 42.914 8.019 -57.736 1.00 83.81 149 LYS A N 1
ATOM 1238 C CA . LYS A 1 149 ? 41.817 7.173 -57.269 1.00 83.81 149 LYS A CA 1
ATOM 1239 C C . LYS A 1 149 ? 42.181 6.384 -56.014 1.00 83.81 149 LYS A C 1
ATOM 1241 O O . LYS A 1 149 ? 41.333 6.222 -55.140 1.00 83.81 149 LYS A O 1
ATOM 1246 N N . MET A 1 150 ? 43.424 5.920 -55.927 1.00 89.50 150 MET A N 1
ATOM 1247 C CA . MET A 1 150 ? 43.962 5.238 -54.755 1.00 89.50 150 MET A CA 1
ATOM 1248 C C . MET A 1 150 ? 43.939 6.163 -53.537 1.00 89.50 150 MET A C 1
ATOM 1250 O O . MET A 1 150 ? 43.369 5.791 -52.517 1.00 89.50 150 MET A O 1
ATOM 1254 N N . ASN A 1 151 ? 44.429 7.397 -53.682 1.00 86.44 151 ASN A N 1
ATOM 1255 C CA . ASN A 1 151 ? 44.422 8.397 -52.613 1.00 86.44 151 ASN A CA 1
ATOM 1256 C C . ASN A 1 151 ? 42.992 8.737 -52.150 1.00 86.44 151 ASN A C 1
ATOM 1258 O O . ASN A 1 151 ? 42.730 8.826 -50.953 1.00 86.44 151 ASN A O 1
ATOM 1262 N N . GLU A 1 152 ? 42.036 8.888 -53.078 1.00 85.12 152 GLU A N 1
ATOM 1263 C CA . GLU A 1 152 ? 40.620 9.089 -52.723 1.00 85.12 152 GLU A CA 1
ATOM 1264 C C . GLU A 1 152 ? 40.061 7.933 -51.882 1.00 85.12 152 GLU A C 1
ATOM 1266 O O . GLU A 1 152 ? 39.287 8.157 -50.948 1.00 85.12 152 GLU A O 1
ATOM 1271 N N . LEU A 1 153 ? 40.396 6.693 -52.247 1.00 90.62 153 LEU A N 1
ATOM 1272 C CA . LEU A 1 153 ? 39.945 5.503 -51.529 1.00 90.62 153 LEU A CA 1
ATOM 1273 C C . LEU A 1 153 ? 40.627 5.377 -50.167 1.00 90.62 153 LEU A C 1
ATOM 1275 O O . LEU A 1 153 ? 39.952 5.045 -49.197 1.00 90.62 153 LEU A O 1
ATOM 1279 N N . GLU A 1 154 ? 41.914 5.697 -50.075 1.00 95.19 154 GLU A N 1
ATOM 1280 C CA . GLU A 1 154 ? 42.679 5.684 -48.829 1.00 95.19 154 GLU A CA 1
ATOM 1281 C C . GLU A 1 154 ? 42.109 6.680 -47.813 1.00 95.19 154 GLU A C 1
ATOM 1283 O O . GLU A 1 154 ? 41.810 6.303 -46.681 1.00 95.19 154 GLU A O 1
ATOM 1288 N N . ILE A 1 155 ? 41.819 7.916 -48.239 1.00 93.50 155 ILE A N 1
ATOM 1289 C CA . ILE A 1 155 ? 41.164 8.924 -47.388 1.00 93.50 155 ILE A CA 1
ATOM 1290 C C . ILE A 1 155 ? 39.785 8.437 -46.925 1.00 93.50 155 ILE A C 1
ATOM 1292 O O . ILE A 1 155 ? 39.426 8.588 -45.756 1.00 93.50 155 ILE A O 1
ATOM 1296 N N . LYS A 1 156 ? 38.992 7.837 -47.824 1.00 95.81 156 LYS A N 1
ATOM 1297 C CA . LYS A 1 156 ? 37.691 7.263 -47.448 1.00 95.81 156 LYS A CA 1
ATOM 1298 C C . LYS A 1 156 ? 37.836 6.140 -46.427 1.00 95.81 156 LYS A C 1
ATOM 1300 O O . LYS A 1 156 ? 37.000 6.059 -45.533 1.00 95.81 156 LYS A O 1
ATOM 1305 N N . ASN A 1 157 ? 38.865 5.306 -46.550 1.00 96.00 157 ASN A N 1
ATOM 1306 C CA . ASN A 1 157 ? 39.108 4.210 -45.622 1.00 96.00 157 ASN A CA 1
ATOM 1307 C C . ASN A 1 157 ? 39.485 4.732 -44.231 1.00 96.00 157 ASN A C 1
ATOM 1309 O O . ASN A 1 157 ? 38.865 4.330 -43.255 1.00 96.00 157 ASN A O 1
ATOM 1313 N N . ILE A 1 158 ? 40.383 5.721 -44.155 1.00 96.25 158 ILE A N 1
ATOM 1314 C CA . ILE A 1 158 ? 40.747 6.390 -42.893 1.00 96.25 158 ILE A CA 1
ATOM 1315 C C . ILE A 1 158 ? 39.509 6.993 -42.210 1.00 96.25 158 ILE A C 1
ATOM 1317 O O . ILE A 1 158 ? 39.315 6.838 -41.005 1.00 96.25 158 ILE A O 1
ATOM 1321 N N . ASN A 1 159 ? 38.635 7.651 -42.978 1.00 95.75 159 ASN A N 1
ATOM 1322 C CA . ASN A 1 159 ? 37.400 8.220 -42.434 1.00 95.75 159 ASN A CA 1
ATOM 1323 C C . ASN A 1 159 ? 36.432 7.142 -41.919 1.00 95.75 159 ASN A C 1
ATOM 1325 O O . ASN A 1 159 ? 35.754 7.356 -40.913 1.00 95.75 159 ASN A O 1
ATOM 1329 N N . LEU A 1 160 ? 36.345 5.994 -42.601 1.00 97.69 160 LEU A N 1
ATOM 1330 C CA . LEU A 1 160 ? 35.541 4.863 -42.138 1.00 97.69 160 LEU A CA 1
ATOM 1331 C C . LEU A 1 160 ? 36.109 4.271 -40.847 1.00 97.69 160 LEU A C 1
ATOM 1333 O O . LEU A 1 160 ? 35.337 4.046 -39.919 1.00 97.69 160 LEU A O 1
ATOM 1337 N N . ASP A 1 161 ? 37.427 4.097 -40.756 1.00 97.69 161 ASP A N 1
ATOM 1338 C CA . ASP A 1 161 ? 38.095 3.594 -39.551 1.00 97.69 161 ASP A CA 1
ATOM 1339 C C . ASP A 1 161 ? 37.841 4.513 -38.345 1.00 97.69 161 ASP A C 1
ATOM 1341 O O . ASP A 1 161 ? 37.484 4.039 -37.266 1.00 97.69 161 ASP A O 1
ATOM 1345 N N . SER A 1 162 ? 37.924 5.838 -38.532 1.00 97.12 162 SER A N 1
ATOM 1346 C CA . SER A 1 162 ? 37.582 6.811 -37.481 1.00 97.12 162 SER A CA 1
ATOM 1347 C C . SER A 1 162 ? 36.142 6.639 -36.994 1.00 97.12 162 SER A C 1
ATOM 1349 O O . SER A 1 162 ? 35.889 6.590 -35.793 1.00 97.12 162 SER A O 1
ATOM 1351 N N . LYS A 1 163 ? 35.193 6.486 -37.924 1.00 98.00 163 LYS A N 1
ATOM 1352 C CA . LYS A 1 163 ? 33.775 6.316 -37.590 1.00 98.00 163 LYS A CA 1
ATOM 1353 C C . LYS A 1 163 ? 33.487 4.990 -36.883 1.00 98.00 163 LYS A C 1
ATOM 1355 O O . LYS A 1 163 ? 32.603 4.929 -36.033 1.00 98.00 163 LYS A O 1
ATOM 1360 N N . VAL A 1 164 ? 34.207 3.926 -37.234 1.00 98.00 164 VAL A N 1
ATOM 1361 C CA . VAL A 1 164 ? 34.109 2.635 -36.539 1.00 98.00 164 VAL A CA 1
ATOM 1362 C C . VAL A 1 164 ? 34.576 2.776 -35.093 1.00 98.00 164 VAL A C 1
ATOM 1364 O O . VAL A 1 164 ? 33.885 2.300 -34.195 1.00 98.00 164 VAL A O 1
ATOM 1367 N N . ASN A 1 165 ? 35.687 3.476 -34.855 1.00 97.50 165 ASN A N 1
ATOM 1368 C CA . ASN A 1 165 ? 36.195 3.696 -33.501 1.00 97.50 165 ASN A CA 1
ATOM 1369 C C . ASN A 1 165 ? 35.213 4.505 -32.638 1.00 97.50 165 ASN A C 1
ATOM 1371 O O . ASN A 1 165 ? 34.930 4.102 -31.513 1.00 97.50 165 ASN A O 1
ATOM 1375 N N . GLU A 1 166 ? 34.633 5.581 -33.179 1.00 98.19 166 GLU A N 1
ATOM 1376 C CA . GLU A 1 166 ? 33.602 6.373 -32.486 1.00 98.19 166 GLU A CA 1
ATOM 1377 C C . GLU A 1 166 ? 32.394 5.512 -32.078 1.00 98.19 166 GLU A C 1
ATOM 1379 O O . GLU A 1 166 ? 31.937 5.563 -30.935 1.00 98.19 166 GLU A O 1
ATOM 1384 N N . LEU A 1 167 ? 31.902 4.663 -32.987 1.00 98.19 167 LEU A N 1
ATOM 1385 C CA . LEU A 1 167 ? 30.778 3.766 -32.702 1.00 98.19 167 LEU A CA 1
ATOM 1386 C C . LEU A 1 167 ? 31.125 2.695 -31.656 1.00 98.19 167 LEU A C 1
ATOM 1388 O O . LEU A 1 167 ? 30.268 2.322 -30.851 1.00 98.19 167 LEU A O 1
ATOM 1392 N N . GLU A 1 168 ? 32.362 2.192 -31.642 1.00 98.25 168 GLU A N 1
ATOM 1393 C CA . GLU A 1 168 ? 32.810 1.229 -30.630 1.00 98.25 168 GLU A CA 1
ATOM 1394 C C . GLU A 1 168 ? 32.888 1.884 -29.238 1.00 98.25 168 GLU A C 1
ATOM 1396 O O . GLU A 1 168 ? 32.471 1.283 -28.244 1.00 98.25 168 GLU A O 1
ATOM 1401 N N . GLU A 1 169 ? 33.340 3.140 -29.152 1.00 98.12 169 GLU A N 1
ATOM 1402 C CA . GLU A 1 169 ? 33.325 3.918 -27.907 1.00 98.12 169 GLU A CA 1
ATOM 1403 C C . GLU A 1 169 ? 31.897 4.169 -27.398 1.00 98.12 169 GLU A C 1
ATOM 1405 O O . GLU A 1 169 ? 31.606 3.945 -26.217 1.00 98.12 169 GLU A O 1
ATOM 1410 N N . GLU A 1 170 ? 30.972 4.569 -28.277 1.00 98.19 170 GLU A N 1
ATOM 1411 C CA . GLU A 1 170 ? 29.558 4.747 -27.924 1.00 98.19 170 GLU A CA 1
ATOM 1412 C C . GLU A 1 170 ? 28.926 3.451 -27.400 1.00 98.19 170 GLU A C 1
ATOM 1414 O O . GLU A 1 170 ? 28.242 3.457 -26.371 1.00 98.19 170 GLU A O 1
ATOM 1419 N N . LYS A 1 171 ? 29.194 2.322 -28.062 1.00 98.19 171 LYS A N 1
ATOM 1420 C CA . LYS A 1 171 ? 28.732 0.993 -27.646 1.00 98.19 171 LYS A CA 1
ATOM 1421 C C . LYS A 1 171 ? 29.260 0.611 -26.262 1.00 98.19 171 LYS A C 1
ATOM 1423 O O . LYS A 1 171 ? 28.492 0.121 -25.433 1.00 98.19 171 LYS A O 1
ATOM 1428 N N . ASN A 1 172 ? 30.538 0.861 -25.984 1.00 97.94 172 ASN A N 1
ATOM 1429 C CA . ASN A 1 172 ? 31.126 0.584 -24.672 1.00 97.94 172 ASN A CA 1
ATOM 1430 C C . ASN A 1 172 ? 30.486 1.441 -23.569 1.00 97.94 172 ASN A C 1
ATOM 1432 O O . ASN A 1 172 ? 30.144 0.927 -22.501 1.00 97.94 172 ASN A O 1
ATOM 1436 N N . ASN A 1 173 ? 30.237 2.721 -23.850 1.00 98.19 173 ASN A N 1
ATOM 1437 C CA . ASN A 1 173 ? 29.544 3.616 -22.926 1.00 98.19 173 ASN A CA 1
ATOM 1438 C C . ASN A 1 173 ? 28.098 3.169 -22.656 1.00 98.19 173 ASN A C 1
ATOM 1440 O O . ASN A 1 173 ? 27.639 3.204 -21.511 1.00 98.19 173 ASN A O 1
ATOM 1444 N N . LEU A 1 174 ? 27.374 2.731 -23.690 1.00 98.44 174 LEU A N 1
ATOM 1445 C CA . LEU A 1 174 ? 26.023 2.186 -23.543 1.00 98.44 174 LEU A CA 1
ATOM 1446 C C . LEU A 1 174 ? 26.018 0.908 -22.698 1.00 98.44 174 LEU A C 1
ATOM 1448 O O . LEU A 1 174 ? 25.199 0.804 -21.787 1.00 98.44 174 LEU A O 1
ATOM 1452 N N . ASN A 1 175 ? 26.957 -0.011 -22.925 1.00 98.25 175 ASN A N 1
ATOM 1453 C CA . ASN A 1 175 ? 27.085 -1.228 -22.120 1.00 98.25 175 ASN A CA 1
ATOM 1454 C C . ASN A 1 175 ? 27.323 -0.919 -20.635 1.00 98.25 175 ASN A C 1
ATOM 1456 O O . ASN A 1 175 ? 26.690 -1.527 -19.775 1.00 98.25 175 ASN A O 1
ATOM 1460 N N . SER A 1 176 ? 28.172 0.065 -20.316 1.00 98.19 176 SER A N 1
ATOM 1461 C CA . SER A 1 176 ? 28.377 0.491 -18.924 1.00 98.19 176 SER A CA 1
ATOM 1462 C C . SER A 1 176 ? 27.077 0.988 -18.283 1.00 98.19 176 SER A C 1
ATOM 1464 O O . SER A 1 176 ? 26.747 0.598 -17.165 1.00 98.19 176 SER A O 1
ATOM 1466 N N . LYS A 1 177 ? 26.295 1.801 -19.007 1.00 98.44 177 LYS A N 1
ATOM 1467 C CA . LYS A 1 177 ? 24.993 2.293 -18.525 1.00 98.44 177 LYS A CA 1
ATOM 1468 C C . LYS A 1 177 ? 23.977 1.170 -18.325 1.00 98.44 177 LYS A C 1
ATOM 1470 O O . LYS A 1 177 ? 23.198 1.238 -17.379 1.00 98.44 177 LYS A O 1
ATOM 1475 N N . VAL A 1 178 ? 23.970 0.156 -19.191 1.00 98.62 178 VAL A N 1
ATOM 1476 C CA . VAL A 1 178 ? 23.100 -1.021 -19.038 1.00 98.62 178 VAL A CA 1
ATOM 1477 C C . VAL A 1 178 ? 23.432 -1.757 -17.742 1.00 98.62 178 VAL A C 1
ATOM 1479 O O . VAL A 1 178 ? 22.537 -1.948 -16.925 1.00 98.62 178 VAL A O 1
ATOM 1482 N N . ASN A 1 179 ? 24.709 -2.041 -17.482 1.00 98.12 179 ASN A N 1
ATOM 1483 C CA . ASN A 1 179 ? 25.135 -2.711 -16.248 1.00 98.12 179 ASN A CA 1
ATOM 1484 C C . ASN A 1 179 ? 24.773 -1.896 -14.985 1.00 98.12 179 ASN A C 1
ATOM 1486 O O . ASN A 1 179 ? 24.336 -2.440 -13.968 1.00 98.12 179 ASN A O 1
ATOM 1490 N N . GLU A 1 180 ? 24.913 -0.567 -15.030 1.00 98.38 180 GLU A N 1
ATOM 1491 C CA . GLU A 1 180 ? 24.478 0.309 -13.931 1.00 98.38 180 GLU A CA 1
ATOM 1492 C C . GLU A 1 180 ? 22.962 0.259 -13.691 1.00 98.38 180 GLU A C 1
ATOM 1494 O O . GLU A 1 180 ? 22.503 0.354 -12.551 1.00 98.38 180 GLU A O 1
ATOM 1499 N N . LEU A 1 181 ? 22.162 0.139 -14.751 1.00 98.50 181 LEU A N 1
ATOM 1500 C CA . LEU A 1 181 ? 20.712 0.012 -14.630 1.00 98.50 181 LEU A CA 1
ATOM 1501 C C . LEU A 1 181 ? 20.304 -1.367 -14.108 1.00 98.50 181 LEU A C 1
ATOM 1503 O O . LEU A 1 181 ? 19.413 -1.434 -13.265 1.00 98.50 181 LEU A O 1
ATOM 1507 N N . GLU A 1 182 ? 20.973 -2.435 -14.539 1.00 98.50 182 GLU A N 1
ATOM 1508 C CA . GLU A 1 182 ? 20.756 -3.795 -14.031 1.00 98.50 182 GLU A CA 1
ATOM 1509 C C . GLU A 1 182 ? 21.015 -3.868 -12.523 1.00 98.50 182 GLU A C 1
ATOM 1511 O O . GLU A 1 182 ? 20.134 -4.263 -11.761 1.00 98.50 182 GLU A O 1
ATOM 1516 N N . THR A 1 183 ? 22.156 -3.351 -12.059 1.00 98.19 183 THR A N 1
ATOM 1517 C CA . THR A 1 183 ? 22.474 -3.317 -10.619 1.00 98.19 183 THR A CA 1
ATOM 1518 C C . THR A 1 183 ? 21.476 -2.487 -9.804 1.00 98.19 183 THR A C 1
ATOM 1520 O O . THR A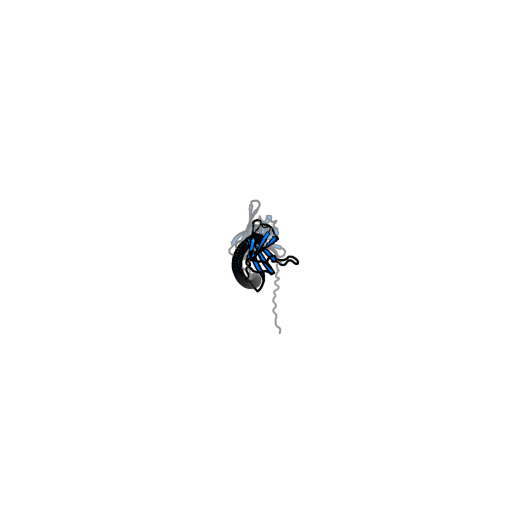 1 183 ? 21.098 -2.868 -8.694 1.00 98.19 183 THR A O 1
ATOM 1523 N N . LYS A 1 184 ? 20.999 -1.353 -10.336 1.00 98.31 184 LYS A N 1
ATOM 1524 C CA . LYS A 1 184 ? 19.927 -0.570 -9.696 1.00 98.31 184 LYS A CA 1
ATOM 1525 C C . LYS A 1 184 ? 18.611 -1.341 -9.636 1.00 98.31 184 LYS A C 1
ATOM 1527 O O . LYS A 1 184 ? 17.919 -1.250 -8.624 1.00 98.31 184 LYS A O 1
ATOM 1532 N N . ASN A 1 185 ? 18.268 -2.073 -10.690 1.00 98.12 185 ASN A N 1
ATOM 1533 C CA . ASN A 1 185 ? 17.054 -2.878 -10.748 1.00 98.12 185 ASN A CA 1
ATOM 1534 C C . ASN A 1 185 ? 17.085 -4.014 -9.717 1.00 98.12 185 ASN A C 1
ATOM 1536 O O . ASN A 1 185 ? 16.110 -4.206 -8.994 1.00 98.12 185 ASN A O 1
ATOM 1540 N N . ASP A 1 186 ? 18.222 -4.692 -9.573 1.00 98.38 186 ASP A N 1
ATOM 1541 C CA . ASP A 1 186 ? 18.406 -5.727 -8.553 1.00 98.38 186 ASP A CA 1
ATOM 1542 C C . ASP A 1 186 ? 18.232 -5.160 -7.140 1.00 98.38 186 ASP A C 1
ATOM 1544 O O . ASP A 1 186 ? 17.472 -5.703 -6.337 1.00 98.38 186 ASP A O 1
ATOM 1548 N N . ASN A 1 187 ? 18.846 -4.008 -6.852 1.00 98.19 187 ASN A N 1
ATOM 1549 C CA . ASN A 1 187 ? 18.684 -3.324 -5.566 1.00 98.19 187 ASN A CA 1
ATOM 1550 C C . ASN A 1 187 ? 17.227 -2.924 -5.286 1.00 98.19 187 ASN A C 1
ATOM 1552 O O . ASN A 1 187 ? 16.755 -3.040 -4.153 1.00 98.19 187 ASN A O 1
ATOM 1556 N N . LEU A 1 188 ? 16.503 -2.448 -6.304 1.00 98.50 188 LEU A N 1
ATOM 1557 C CA . LEU A 1 188 ? 15.081 -2.131 -6.173 1.00 98.50 188 LEU A CA 1
ATOM 1558 C C . LEU A 1 188 ? 14.256 -3.386 -5.873 1.00 98.50 188 LEU A C 1
ATOM 1560 O O . LEU A 1 188 ? 13.401 -3.336 -4.991 1.00 98.50 188 LEU A O 1
ATOM 1564 N N . ASN A 1 189 ? 14.542 -4.509 -6.534 1.00 98.25 189 ASN A N 1
ATOM 1565 C CA . ASN A 1 189 ? 13.867 -5.781 -6.272 1.00 98.25 189 ASN A CA 1
ATOM 1566 C C . ASN A 1 189 ? 14.095 -6.271 -4.836 1.00 98.25 189 ASN A C 1
ATOM 1568 O O . ASN A 1 189 ? 13.141 -6.686 -4.180 1.00 98.25 189 ASN A O 1
ATOM 1572 N N . PHE A 1 190 ? 15.322 -6.167 -4.311 1.00 98.44 190 PHE A N 1
ATOM 1573 C CA . PHE A 1 190 ? 15.597 -6.481 -2.903 1.00 98.44 190 PHE A CA 1
ATOM 1574 C C . PHE A 1 190 ? 14.742 -5.639 -1.956 1.00 98.44 190 PHE A C 1
ATOM 1576 O O . PHE A 1 190 ? 14.084 -6.182 -1.071 1.00 98.44 190 PHE A O 1
ATOM 1583 N N . LYS A 1 191 ? 14.678 -4.324 -2.188 1.00 98.31 191 LYS A N 1
ATOM 1584 C CA . LYS A 1 191 ? 13.894 -3.414 -1.349 1.00 98.31 191 LYS A CA 1
ATOM 1585 C C . LYS A 1 191 ? 12.387 -3.679 -1.419 1.00 98.31 191 LYS A C 1
ATOM 1587 O O . LYS A 1 191 ? 11.687 -3.508 -0.426 1.00 98.31 191 LYS A O 1
ATOM 1592 N N . VAL A 1 192 ? 11.877 -4.091 -2.580 1.00 98.56 192 VAL A N 1
ATOM 1593 C CA . VAL A 1 192 ? 10.473 -4.504 -2.731 1.00 98.56 192 VAL A CA 1
ATOM 1594 C C . VAL A 1 192 ? 10.178 -5.736 -1.876 1.00 98.56 192 VAL A C 1
ATOM 1596 O O . VAL A 1 192 ? 9.175 -5.745 -1.169 1.00 98.56 192 VAL A O 1
ATOM 1599 N N . ASN A 1 193 ? 11.064 -6.734 -1.883 1.00 98.12 193 ASN A N 1
ATOM 1600 C CA . ASN A 1 193 ? 10.888 -7.937 -1.069 1.00 98.12 193 ASN A CA 1
ATOM 1601 C C . ASN A 1 193 ? 10.908 -7.622 0.437 1.00 98.12 193 ASN A C 1
ATOM 1603 O O . ASN A 1 193 ? 10.034 -8.098 1.157 1.00 98.12 193 ASN A O 1
ATOM 1607 N N . GLU A 1 194 ? 11.830 -6.769 0.900 1.00 98.50 194 GLU A N 1
ATOM 1608 C CA . GLU A 1 194 ? 11.870 -6.319 2.303 1.00 98.50 194 GLU A CA 1
ATOM 1609 C C . GLU A 1 194 ? 10.554 -5.646 2.727 1.00 98.50 194 GLU A C 1
ATOM 1611 O O . GLU A 1 194 ? 9.988 -5.963 3.773 1.00 98.50 194 GLU A O 1
ATOM 1616 N N . LEU A 1 195 ? 10.020 -4.750 1.890 1.00 98.50 195 LEU A N 1
ATOM 1617 C CA . LEU A 1 195 ? 8.755 -4.067 2.175 1.00 98.50 195 LEU A CA 1
ATOM 1618 C C . LEU A 1 195 ? 7.552 -5.024 2.180 1.00 98.50 195 LEU A C 1
ATOM 1620 O O . LEU A 1 195 ? 6.617 -4.833 2.962 1.00 98.50 195 LEU A O 1
ATOM 1624 N N . GLU A 1 196 ? 7.553 -6.056 1.333 1.00 98.50 196 GLU A N 1
ATOM 1625 C CA . GLU A 1 196 ? 6.501 -7.079 1.330 1.00 98.50 196 GLU A CA 1
ATOM 1626 C C . GLU A 1 196 ? 6.544 -7.921 2.621 1.00 98.50 196 GLU A C 1
ATOM 1628 O O . GLU A 1 196 ? 5.498 -8.209 3.211 1.00 98.50 196 GLU A O 1
ATOM 1633 N N . GLU A 1 197 ? 7.739 -8.259 3.118 1.00 98.38 197 GLU A N 1
ATOM 1634 C CA . GLU A 1 197 ? 7.912 -8.936 4.409 1.00 98.38 197 GLU A CA 1
ATOM 1635 C C . GLU A 1 197 ? 7.429 -8.071 5.583 1.00 98.38 197 GLU A C 1
ATOM 1637 O O . GLU A 1 197 ? 6.666 -8.545 6.433 1.00 98.38 197 GLU A O 1
ATOM 1642 N N . GLU A 1 198 ? 7.794 -6.786 5.619 1.00 98.31 198 GLU A N 1
ATOM 1643 C CA . GLU A 1 198 ? 7.316 -5.843 6.640 1.00 98.31 198 GLU A CA 1
ATOM 1644 C C . GLU A 1 198 ? 5.787 -5.726 6.650 1.00 98.31 198 GLU A C 1
ATOM 1646 O O . GLU A 1 198 ? 5.156 -5.771 7.712 1.00 98.31 198 GLU A O 1
ATOM 1651 N N . LYS A 1 199 ? 5.169 -5.629 5.470 1.00 98.44 199 LYS A N 1
ATOM 1652 C CA . LYS A 1 199 ? 3.712 -5.585 5.304 1.00 98.44 199 LYS A CA 1
ATOM 1653 C C . LYS A 1 199 ? 3.037 -6.848 5.845 1.00 98.44 199 LYS A C 1
ATOM 1655 O O . LYS A 1 199 ? 2.028 -6.747 6.544 1.00 98.44 199 LYS A O 1
ATOM 1660 N N . ASN A 1 200 ? 3.590 -8.028 5.572 1.00 98.19 200 ASN A N 1
ATOM 1661 C CA . ASN A 1 200 ? 3.060 -9.294 6.090 1.00 98.19 200 ASN A CA 1
ATOM 1662 C C . ASN A 1 200 ? 3.162 -9.380 7.622 1.00 98.19 200 ASN A C 1
ATOM 1664 O O . ASN A 1 200 ? 2.217 -9.812 8.293 1.00 98.19 200 ASN A O 1
ATOM 1668 N N . ASN A 1 201 ? 4.267 -8.895 8.189 1.00 98.38 201 ASN A N 1
ATOM 1669 C CA . ASN A 1 201 ? 4.444 -8.797 9.637 1.00 98.38 201 ASN A CA 1
ATOM 1670 C C . ASN A 1 201 ? 3.435 -7.828 10.274 1.00 98.38 201 ASN A C 1
ATOM 1672 O O . ASN A 1 201 ? 2.846 -8.136 11.312 1.00 98.38 201 ASN A O 1
ATOM 1676 N N . LEU A 1 202 ? 3.200 -6.667 9.654 1.00 98.50 202 LEU A N 1
ATOM 1677 C CA . LEU A 1 202 ? 2.203 -5.699 10.119 1.00 98.50 202 LEU A CA 1
ATOM 1678 C C . LEU A 1 202 ? 0.783 -6.268 10.062 1.00 98.50 202 LEU A C 1
ATOM 1680 O O . LEU A 1 202 ? 0.049 -6.139 11.039 1.00 98.50 202 LEU A O 1
ATOM 1684 N N . ASN A 1 203 ? 0.414 -6.948 8.974 1.00 98.44 203 ASN A N 1
ATOM 1685 C CA . ASN A 1 203 ? -0.889 -7.608 8.856 1.00 98.44 203 ASN A CA 1
ATOM 1686 C C . ASN A 1 203 ? -1.111 -8.645 9.965 1.00 98.44 203 ASN A C 1
ATOM 1688 O O . ASN A 1 203 ? -2.192 -8.702 10.548 1.00 98.44 203 ASN A O 1
ATOM 1692 N N . SER A 1 204 ? -0.081 -9.424 10.305 1.00 98.38 204 SER A N 1
ATOM 1693 C CA . SER A 1 204 ? -0.163 -10.399 11.400 1.00 98.38 204 SER A CA 1
ATOM 1694 C C . SER A 1 204 ? -0.432 -9.714 12.746 1.00 98.38 204 SER A C 1
ATOM 1696 O O . SER A 1 204 ? -1.345 -10.112 13.465 1.00 98.38 204 SER A O 1
ATOM 1698 N N . LYS A 1 205 ? 0.272 -8.611 13.047 1.00 98.44 205 LYS A N 1
ATOM 1699 C CA . LYS A 1 205 ? 0.030 -7.810 14.263 1.00 98.44 205 LYS A CA 1
ATOM 1700 C C . LYS A 1 205 ? -1.373 -7.203 14.309 1.00 98.44 205 LYS A C 1
ATOM 1702 O O . LYS A 1 205 ? -1.966 -7.118 15.381 1.00 98.44 205 LYS A O 1
ATOM 1707 N N . VAL A 1 206 ? -1.906 -6.759 13.170 1.00 98.62 206 VAL A N 1
ATOM 1708 C CA . VAL A 1 206 ? -3.279 -6.234 13.089 1.00 98.62 206 VAL A CA 1
ATOM 1709 C C . VAL A 1 206 ? -4.288 -7.319 13.466 1.00 98.62 206 VAL A C 1
ATOM 1711 O O . VAL A 1 206 ? -5.158 -7.061 14.295 1.00 98.62 206 VAL A O 1
ATOM 1714 N N . ASN A 1 207 ? -4.127 -8.535 12.940 1.00 98.19 207 ASN A N 1
ATOM 1715 C CA . ASN A 1 207 ? -5.002 -9.659 13.277 1.00 98.19 207 ASN A CA 1
ATOM 1716 C C . ASN A 1 207 ? -4.947 -10.001 14.776 1.00 98.19 207 ASN A C 1
ATOM 1718 O O . ASN A 1 207 ? -5.992 -10.153 15.406 1.00 98.19 207 ASN A O 1
ATOM 1722 N N . GLU A 1 208 ? -3.752 -10.045 15.374 1.00 98.50 208 GLU A N 1
ATOM 1723 C CA . GLU A 1 208 ? -3.590 -10.279 16.819 1.00 98.50 208 GLU A CA 1
ATOM 1724 C C . GLU A 1 208 ? -4.304 -9.212 17.668 1.00 98.50 208 GLU A C 1
ATOM 1726 O O . GLU A 1 208 ? -4.962 -9.523 18.666 1.00 98.50 208 GLU A O 1
ATOM 1731 N N . LEU A 1 209 ? -4.208 -7.938 17.272 1.00 98.50 209 LEU A N 1
ATOM 1732 C CA . LEU A 1 209 ? -4.896 -6.842 17.958 1.00 98.50 209 LEU A CA 1
ATOM 1733 C C . LEU A 1 209 ? -6.422 -6.941 17.819 1.00 98.50 209 LEU A C 1
ATOM 1735 O O . LEU A 1 209 ? -7.145 -6.659 18.779 1.00 98.50 209 LEU A O 1
ATOM 1739 N N . GLU A 1 210 ? -6.918 -7.353 16.653 1.00 98.44 210 GLU A N 1
ATOM 1740 C CA . GLU A 1 210 ? -8.344 -7.570 16.396 1.00 98.44 210 GLU A CA 1
ATOM 1741 C C . GLU A 1 210 ? -8.902 -8.709 17.269 1.00 98.44 210 GLU A C 1
ATOM 1743 O O . GLU A 1 210 ? -9.941 -8.556 17.922 1.00 98.44 210 GLU A O 1
ATOM 1748 N N . GLU A 1 211 ? -8.172 -9.822 17.379 1.00 98.31 211 GLU A N 1
ATOM 1749 C CA . GLU A 1 211 ? -8.506 -10.921 18.291 1.00 98.31 211 GLU A CA 1
ATOM 1750 C C . GLU A 1 211 ? -8.501 -10.470 19.758 1.00 98.31 211 GLU A C 1
ATOM 1752 O O . GLU A 1 211 ? -9.444 -10.753 20.511 1.00 98.31 211 GLU A O 1
ATOM 1757 N N . GLY A 1 212 ? -7.481 -9.705 20.164 1.00 98.44 212 GLY A N 1
ATOM 1758 C CA . GLY A 1 212 ? -7.387 -9.124 21.502 1.00 98.44 212 GLY A CA 1
ATOM 1759 C C . GLY A 1 212 ? -8.582 -8.228 21.839 1.00 98.44 212 GLY A C 1
ATOM 1760 O O . GLY A 1 212 ? -9.173 -8.353 22.918 1.00 98.44 212 GLY A O 1
ATOM 1761 N N . LYS A 1 213 ? -8.998 -7.375 20.896 1.00 98.50 213 LYS A N 1
ATOM 1762 C CA . LYS A 1 213 ? -10.188 -6.521 21.015 1.00 98.50 213 LYS A CA 1
ATOM 1763 C C . LYS A 1 213 ? -11.461 -7.349 21.199 1.00 98.50 213 LYS A C 1
ATOM 1765 O O . LYS A 1 213 ? -12.254 -7.047 22.091 1.00 98.50 213 LYS A O 1
ATOM 1770 N N . ASN A 1 214 ? -11.647 -8.407 20.411 1.00 98.00 214 ASN A N 1
ATOM 1771 C CA . ASN A 1 214 ? -12.824 -9.277 20.505 1.00 98.00 214 ASN A CA 1
ATOM 1772 C C . ASN A 1 214 ? -12.902 -10.010 21.855 1.00 98.00 214 ASN A C 1
ATOM 1774 O O . ASN A 1 214 ? -13.976 -10.104 22.464 1.00 98.00 214 ASN A O 1
ATOM 1778 N N . ASN A 1 215 ? -11.761 -10.475 22.366 1.00 98.19 215 ASN A N 1
ATOM 1779 C CA . ASN A 1 215 ? -11.671 -11.079 23.694 1.00 98.19 215 ASN A CA 1
ATOM 1780 C C . ASN A 1 215 ? -12.029 -10.066 24.792 1.00 98.19 215 ASN A C 1
ATOM 1782 O O . ASN A 1 215 ? -12.852 -10.352 25.666 1.00 98.19 215 ASN A O 1
ATOM 1786 N N . LEU A 1 216 ? -11.476 -8.851 24.719 1.00 98.31 216 LEU A N 1
ATOM 1787 C CA . LEU A 1 216 ? -11.771 -7.794 25.684 1.00 98.31 216 LEU A CA 1
ATOM 1788 C C . LEU A 1 216 ? -13.262 -7.429 25.681 1.00 98.31 216 LEU A C 1
ATOM 1790 O O . LEU A 1 216 ? -13.869 -7.345 26.746 1.00 98.31 216 LEU A O 1
ATOM 1794 N N . ASN A 1 217 ? -13.871 -7.309 24.501 1.00 98.25 217 ASN A N 1
ATOM 1795 C CA . ASN A 1 217 ? -15.296 -7.019 24.360 1.00 98.25 217 ASN A CA 1
ATOM 1796 C C . ASN A 1 217 ? -16.168 -8.115 25.000 1.00 98.25 217 ASN A C 1
ATOM 1798 O O . ASN A 1 217 ? -17.130 -7.835 25.712 1.00 98.25 217 ASN A O 1
ATOM 1802 N N . SER A 1 218 ? -15.773 -9.380 24.831 1.00 98.12 218 SER A N 1
ATOM 1803 C CA . SER A 1 218 ? -16.443 -10.517 25.472 1.00 98.12 218 SER A CA 1
ATOM 1804 C C . SER A 1 218 ? -16.344 -10.467 27.002 1.00 98.12 218 SER A C 1
ATOM 1806 O O . SER A 1 218 ? -17.307 -10.801 27.692 1.00 98.12 218 SER A O 1
ATOM 1808 N N . LYS A 1 219 ? -15.200 -10.038 27.555 1.00 98.38 219 LYS A N 1
ATOM 1809 C CA . LYS A 1 219 ? -15.035 -9.840 29.007 1.00 98.38 219 LYS A CA 1
ATOM 1810 C C . LYS A 1 219 ? -15.902 -8.695 29.529 1.00 98.38 219 LYS A C 1
ATOM 1812 O O . LYS A 1 219 ? -16.517 -8.852 30.579 1.00 98.38 219 LYS A O 1
ATOM 1817 N N . VAL A 1 220 ? -15.979 -7.582 28.798 1.00 98.62 220 VAL A N 1
ATOM 1818 C CA . VAL A 1 220 ? -16.836 -6.437 29.151 1.00 98.62 220 VAL A CA 1
ATOM 1819 C C . VAL A 1 220 ? -18.302 -6.860 29.230 1.00 98.62 220 VAL A C 1
ATOM 1821 O O . VAL A 1 220 ? -18.956 -6.572 30.227 1.00 98.62 220 VAL A O 1
ATOM 1824 N N . ASN A 1 221 ? -18.792 -7.621 28.249 1.00 98.12 221 ASN A N 1
ATOM 1825 C CA . ASN A 1 221 ? -20.173 -8.111 28.262 1.00 98.12 221 ASN A CA 1
ATOM 1826 C C . ASN A 1 221 ? -20.469 -8.985 29.491 1.00 98.12 221 ASN A C 1
ATOM 1828 O O . ASN A 1 221 ? -21.487 -8.789 30.149 1.00 98.12 221 ASN A O 1
ATOM 1832 N N . LYS A 1 222 ? -19.555 -9.897 29.855 1.00 98.38 222 LYS A N 1
ATOM 1833 C CA . LYS A 1 222 ? -19.704 -10.730 31.063 1.00 98.38 222 LYS A CA 1
ATOM 1834 C C . LYS A 1 222 ? -19.769 -9.895 32.344 1.00 98.38 222 LYS A C 1
ATOM 1836 O O . LYS A 1 222 ? -20.601 -10.166 33.203 1.00 98.38 222 LYS A O 1
ATOM 1841 N N . LEU A 1 223 ? -18.918 -8.876 32.464 1.00 98.38 223 LEU A N 1
ATOM 1842 C CA . LEU A 1 223 ? -18.929 -7.981 33.624 1.00 98.38 223 LEU A CA 1
ATOM 1843 C C . LEU A 1 223 ? -20.224 -7.164 33.707 1.00 98.38 223 LEU A C 1
ATOM 1845 O O . LEU A 1 223 ? -20.753 -6.970 34.801 1.00 98.38 223 LEU A O 1
ATOM 1849 N N . GLU A 1 224 ? -20.769 -6.717 32.574 1.00 98.38 224 GLU A N 1
ATOM 1850 C CA . GLU A 1 224 ? -22.050 -6.001 32.557 1.00 98.38 224 GLU A CA 1
ATOM 1851 C C . GLU A 1 224 ? -23.213 -6.921 32.974 1.00 98.38 224 GLU A C 1
ATOM 1853 O O . GLU A 1 224 ? -24.084 -6.513 33.743 1.00 98.38 224 GLU A O 1
ATOM 1858 N N . GLU A 1 225 ? -23.204 -8.190 32.553 1.00 98.25 225 GLU A N 1
ATOM 1859 C CA . GLU A 1 225 ? -24.169 -9.194 33.024 1.00 98.25 225 GLU A CA 1
ATOM 1860 C C . GLU A 1 225 ? -24.077 -9.431 34.540 1.00 98.25 225 GLU A C 1
ATOM 1862 O O . GLU A 1 225 ? -25.104 -9.485 35.222 1.00 98.25 225 GLU A O 1
ATOM 1867 N N . GLU A 1 226 ? -22.866 -9.563 35.089 1.00 98.38 226 GLU A N 1
ATOM 1868 C CA . GLU A 1 226 ? -22.645 -9.727 36.533 1.00 98.38 226 GLU A CA 1
ATOM 1869 C C . GLU A 1 226 ? -23.128 -8.513 37.330 1.00 98.38 226 GLU A C 1
ATOM 1871 O O . GLU A 1 226 ? -23.831 -8.666 38.331 1.00 98.38 226 GLU A O 1
ATOM 1876 N N . LYS A 1 227 ? -22.826 -7.303 36.854 1.00 98.44 227 LYS A N 1
ATOM 1877 C CA . LYS A 1 227 ? -23.307 -6.048 37.440 1.00 98.44 227 LYS A CA 1
ATOM 1878 C C . LYS A 1 227 ? -24.835 -5.984 37.469 1.00 98.44 227 LYS A C 1
ATOM 1880 O O . LYS A 1 227 ? -25.411 -5.618 38.492 1.00 98.44 227 LYS A O 1
ATOM 1885 N N . ASN A 1 228 ? -25.504 -6.386 36.389 1.00 98.12 228 ASN A N 1
ATOM 1886 C CA . ASN A 1 228 ? -26.968 -6.413 36.330 1.00 98.12 228 ASN A CA 1
ATOM 1887 C C . ASN A 1 228 ? -27.576 -7.426 37.314 1.00 98.12 228 ASN A C 1
ATOM 1889 O O . ASN A 1 228 ? -28.580 -7.129 37.971 1.00 98.12 228 ASN A O 1
ATOM 1893 N N . LYS A 1 229 ? -26.948 -8.598 37.474 1.00 98.38 229 LYS A N 1
ATOM 1894 C CA . LYS A 1 229 ? -27.347 -9.585 38.492 1.00 98.38 229 LYS A CA 1
ATOM 1895 C C . LYS A 1 229 ? -27.181 -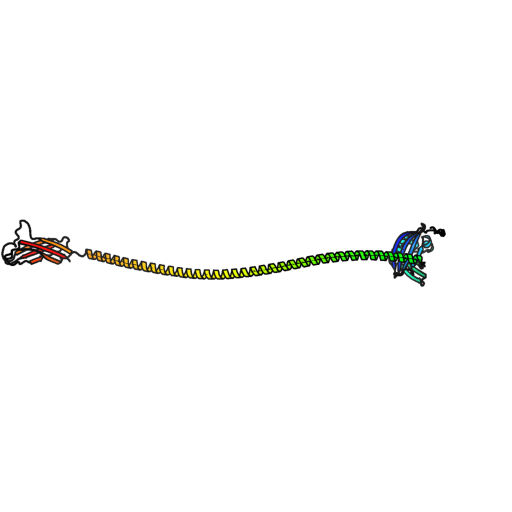9.029 39.904 1.00 98.38 229 LYS A C 1
ATOM 1897 O O . LYS A 1 229 ? -28.086 -9.173 40.722 1.00 98.38 229 LYS A O 1
ATOM 1902 N N . LEU A 1 230 ? -26.058 -8.365 40.180 1.00 98.25 230 LEU A N 1
ATOM 1903 C CA . LEU A 1 230 ? -25.798 -7.764 41.486 1.00 98.25 230 LEU A CA 1
ATOM 1904 C C . LEU A 1 230 ? -26.807 -6.657 41.808 1.00 98.25 230 LEU A C 1
ATOM 1906 O O . LEU A 1 230 ? -27.365 -6.658 42.899 1.00 98.25 230 LEU A O 1
ATOM 1910 N N . ASN A 1 231 ? -27.104 -5.775 40.851 1.00 98.06 231 ASN A N 1
ATOM 1911 C CA . ASN A 1 231 ? -28.132 -4.743 41.013 1.00 98.06 231 ASN A CA 1
ATOM 1912 C C . ASN A 1 231 ? -29.508 -5.345 41.320 1.00 98.06 231 ASN A C 1
ATOM 1914 O O . ASN A 1 231 ? -30.198 -4.871 42.218 1.00 98.06 231 ASN A O 1
ATOM 1918 N N . SER A 1 232 ? -29.889 -6.419 40.624 1.00 98.00 232 SER A N 1
ATOM 1919 C CA . SER A 1 232 ? -31.148 -7.119 40.914 1.00 98.00 232 SER A CA 1
ATOM 1920 C C . SER A 1 232 ? -31.163 -7.658 42.347 1.00 98.00 232 SER A C 1
ATOM 1922 O O . SER A 1 232 ? -32.147 -7.490 43.061 1.00 98.00 232 SER A O 1
ATOM 1924 N N . LYS A 1 233 ? -30.038 -8.224 42.808 1.00 98.19 233 LYS A N 1
ATOM 1925 C CA . LYS A 1 233 ? -29.928 -8.737 44.176 1.00 98.19 233 LYS A CA 1
ATOM 1926 C C . LYS A 1 233 ? -29.982 -7.638 45.238 1.00 98.19 233 LYS A C 1
ATOM 1928 O O . LYS A 1 233 ? -30.553 -7.854 46.303 1.00 98.19 233 LYS A O 1
ATOM 1933 N N . VAL A 1 234 ? -29.397 -6.474 44.961 1.00 98.44 234 VAL A N 1
ATOM 1934 C CA . VAL A 1 234 ? -29.489 -5.299 45.841 1.00 98.44 234 VAL A CA 1
ATOM 1935 C C . VAL A 1 234 ? -30.944 -4.862 45.990 1.00 98.44 234 VAL A C 1
ATOM 1937 O O . VAL A 1 234 ? -31.397 -4.695 47.119 1.00 98.44 234 VAL A O 1
ATOM 1940 N N . ASN A 1 235 ? -31.690 -4.771 44.885 1.00 97.88 235 ASN A N 1
ATOM 1941 C CA . ASN A 1 235 ? -33.106 -4.404 44.922 1.00 97.88 235 ASN A CA 1
ATOM 1942 C C . ASN A 1 235 ? -33.937 -5.401 45.750 1.00 97.88 235 ASN A C 1
ATOM 1944 O O . ASN A 1 235 ? -34.714 -4.978 46.601 1.00 97.88 235 ASN A O 1
ATOM 1948 N N . GLU A 1 236 ? -33.728 -6.712 45.567 1.00 98.12 236 GLU A N 1
ATOM 1949 C CA . GLU A 1 236 ? -34.398 -7.749 46.375 1.00 98.12 236 GLU A CA 1
ATOM 1950 C C . GLU A 1 236 ? -34.134 -7.574 47.879 1.00 98.12 236 GLU A C 1
ATOM 1952 O O . GLU A 1 236 ? -35.053 -7.650 48.693 1.00 98.12 236 GLU A O 1
ATOM 1957 N N . LEU A 1 237 ? -32.876 -7.334 48.264 1.00 98.00 237 LEU A N 1
ATOM 1958 C CA . LEU A 1 237 ? -32.501 -7.137 49.668 1.00 98.00 237 LEU A CA 1
ATOM 1959 C C . LEU A 1 237 ? -33.093 -5.847 50.247 1.00 98.00 237 LEU A C 1
ATOM 1961 O O . LEU A 1 237 ? -33.430 -5.790 51.431 1.00 98.00 237 LEU A O 1
ATOM 1965 N N . GLU A 1 238 ? -33.220 -4.805 49.430 1.00 98.00 238 GLU A N 1
ATOM 1966 C CA . GLU A 1 238 ? -33.829 -3.543 49.836 1.00 98.00 238 GLU A CA 1
ATOM 1967 C C . GLU A 1 238 ? -35.343 -3.690 50.059 1.00 98.00 238 GLU A C 1
ATOM 1969 O O . GLU A 1 238 ? -35.871 -3.192 51.057 1.00 98.00 238 GLU A O 1
ATOM 1974 N N . GLU A 1 239 ? -36.031 -4.463 49.214 1.00 97.81 239 GLU A N 1
ATOM 1975 C CA . GLU A 1 239 ? -37.428 -4.857 49.432 1.00 97.81 239 GLU A CA 1
ATOM 1976 C C . GLU A 1 239 ? -37.597 -5.693 50.709 1.00 97.81 239 GLU A C 1
ATOM 1978 O O . GLU A 1 239 ? -38.482 -5.411 51.522 1.00 97.81 239 GLU A O 1
ATOM 1983 N N . GLU A 1 240 ? -36.730 -6.684 50.938 1.00 97.88 240 GLU A N 1
ATOM 1984 C CA . GLU A 1 240 ? -36.758 -7.513 52.148 1.00 97.88 240 GLU A CA 1
ATOM 1985 C C . GLU A 1 240 ? -36.568 -6.669 53.418 1.00 97.88 240 GLU A C 1
ATOM 1987 O O . GLU A 1 240 ? -37.332 -6.799 54.380 1.00 97.88 240 GLU A O 1
ATOM 1992 N N . LYS A 1 241 ? -35.607 -5.737 53.402 1.00 98.12 241 LYS A N 1
ATOM 1993 C CA . LYS A 1 241 ? -35.377 -4.778 54.491 1.00 98.12 241 LYS A CA 1
ATOM 1994 C C . LYS A 1 241 ? -36.616 -3.925 54.768 1.00 98.12 241 LYS A C 1
ATOM 1996 O O . LYS A 1 241 ? -36.982 -3.738 55.929 1.00 98.12 241 LYS A O 1
ATOM 2001 N N . ASN A 1 242 ? -37.266 -3.408 53.727 1.00 97.56 242 ASN A N 1
ATOM 2002 C CA . ASN A 1 242 ? -38.471 -2.591 53.873 1.00 97.56 242 ASN A CA 1
ATOM 2003 C C . ASN A 1 242 ? -39.635 -3.398 54.461 1.00 97.56 242 ASN A C 1
ATOM 2005 O O . ASN A 1 242 ? -40.309 -2.931 55.384 1.00 97.56 242 ASN A O 1
ATOM 2009 N N . ASN A 1 243 ? -39.820 -4.635 53.998 1.00 97.44 243 ASN A N 1
ATOM 2010 C CA . ASN A 1 243 ? -40.818 -5.550 54.541 1.00 97.44 243 ASN A CA 1
ATOM 2011 C C . ASN A 1 243 ? -40.558 -5.843 56.024 1.00 97.44 243 ASN A C 1
ATOM 2013 O O . ASN A 1 243 ? -41.478 -5.741 56.840 1.00 97.44 243 ASN A O 1
ATOM 2017 N N . LEU A 1 244 ? -39.309 -6.133 56.401 1.00 97.69 244 LEU A N 1
ATOM 2018 C CA . LEU A 1 244 ? -38.941 -6.383 57.794 1.00 97.69 244 LEU A CA 1
ATOM 2019 C C . LEU A 1 244 ? -39.184 -5.156 58.682 1.00 97.69 244 LEU A C 1
ATOM 2021 O O . LEU A 1 244 ? -39.770 -5.292 59.755 1.00 97.69 244 LEU A O 1
ATOM 2025 N N . ASN A 1 245 ? -38.809 -3.960 58.219 1.00 96.94 245 ASN A N 1
ATOM 2026 C CA . ASN A 1 245 ? -39.080 -2.708 58.928 1.00 96.94 245 ASN A CA 1
ATOM 2027 C C . ASN A 1 245 ? -40.582 -2.480 59.137 1.00 96.94 245 ASN A C 1
ATOM 2029 O O . ASN A 1 245 ? -41.000 -2.102 60.230 1.00 96.94 245 ASN A O 1
ATOM 2033 N N . SER A 1 246 ? -41.408 -2.739 58.118 1.00 97.00 246 SER A N 1
ATOM 2034 C CA . SER A 1 246 ? -42.864 -2.608 58.244 1.00 97.00 246 SER A CA 1
ATOM 2035 C C . SER A 1 246 ? -43.433 -3.560 59.302 1.00 97.00 246 SER A C 1
ATOM 2037 O O . SER A 1 246 ? -44.258 -3.158 60.121 1.00 97.00 246 SER A O 1
ATOM 2039 N N . LYS A 1 247 ? -42.934 -4.803 59.344 1.00 97.69 247 LYS A N 1
ATOM 2040 C CA . LYS A 1 247 ? -43.338 -5.803 60.333 1.00 97.69 247 LYS A CA 1
ATOM 2041 C C . LYS A 1 247 ? -42.915 -5.397 61.742 1.00 97.69 247 LYS A C 1
ATOM 2043 O O . LYS A 1 247 ? -43.738 -5.451 62.648 1.00 97.69 247 LYS A O 1
ATOM 2048 N N . LEU A 1 248 ? -41.675 -4.936 61.906 1.00 97.06 248 LEU A N 1
ATOM 2049 C CA . LEU A 1 248 ? -41.163 -4.452 63.186 1.00 97.06 248 LEU A CA 1
ATOM 2050 C C . LEU A 1 248 ? -41.991 -3.275 63.716 1.00 97.06 248 LEU A C 1
ATOM 2052 O O . LEU A 1 248 ? -42.346 -3.265 64.891 1.00 97.06 248 LEU A O 1
ATOM 2056 N N . ASN A 1 249 ? -42.345 -2.319 62.852 1.00 96.88 249 ASN A N 1
ATOM 2057 C CA . ASN A 1 249 ? -43.198 -1.192 63.231 1.00 96.88 249 ASN A CA 1
ATOM 2058 C C . ASN A 1 249 ? -44.589 -1.659 63.678 1.00 96.88 249 ASN A C 1
ATOM 2060 O O . ASN A 1 249 ? -45.082 -1.204 64.706 1.00 96.88 249 ASN A O 1
ATOM 2064 N N . ASN A 1 250 ? -45.200 -2.600 62.951 1.00 97.00 250 ASN A N 1
ATOM 2065 C CA . ASN A 1 250 ? -46.497 -3.166 63.330 1.00 97.00 250 ASN A CA 1
ATOM 2066 C C . ASN A 1 250 ? -46.436 -3.886 64.685 1.00 97.00 250 ASN A C 1
ATOM 2068 O O . ASN A 1 250 ? -47.312 -3.686 65.528 1.00 97.00 250 ASN A O 1
ATOM 2072 N N . ASP A 1 251 ? -45.401 -4.702 64.903 1.00 97.88 251 ASP A N 1
ATOM 2073 C CA . ASP A 1 251 ? -45.192 -5.409 66.167 1.00 97.88 251 ASP A CA 1
ATOM 2074 C C . ASP A 1 251 ? -44.987 -4.413 67.319 1.00 97.88 251 ASP A C 1
ATOM 2076 O O . ASP A 1 251 ? -45.586 -4.576 68.384 1.00 97.88 251 ASP A O 1
ATOM 2080 N N . PHE A 1 252 ? -44.210 -3.346 67.096 1.00 97.81 252 PHE A N 1
ATOM 2081 C CA . PHE A 1 252 ? -43.995 -2.279 68.075 1.00 97.81 252 PHE A CA 1
ATOM 2082 C C . PHE A 1 252 ? -45.303 -1.568 68.440 1.00 97.81 252 PHE A C 1
ATOM 2084 O O . PHE A 1 252 ? -45.630 -1.477 69.622 1.00 97.81 252 PHE A O 1
ATOM 2091 N N . SER A 1 253 ? -46.111 -1.163 67.454 1.00 96.00 253 SER A N 1
ATOM 2092 C CA . SER A 1 253 ? -47.429 -0.562 67.704 1.00 96.00 253 SER A CA 1
ATOM 2093 C C . SER A 1 253 ? -48.376 -1.513 68.447 1.00 96.00 253 SER A C 1
ATOM 2095 O O . SER A 1 253 ? -49.148 -1.089 69.306 1.00 96.00 253 SER A O 1
ATOM 2097 N N . ALA A 1 254 ? -48.327 -2.818 68.157 1.00 96.44 254 ALA A N 1
ATOM 2098 C CA . ALA A 1 254 ? -49.130 -3.809 68.870 1.00 96.44 254 ALA A CA 1
ATOM 2099 C C . ALA A 1 254 ? -48.693 -3.973 70.337 1.00 96.44 254 ALA A C 1
ATOM 2101 O O . ALA A 1 254 ? -49.540 -4.145 71.217 1.00 96.44 254 ALA A O 1
ATOM 2102 N N . LEU A 1 255 ? -47.386 -3.932 70.604 1.00 96.56 255 LEU A N 1
ATOM 2103 C CA . LEU A 1 255 ? -46.812 -3.941 71.952 1.00 96.56 255 LEU A CA 1
ATOM 2104 C C . LEU A 1 255 ? -47.180 -2.677 72.731 1.00 96.56 255 LEU A C 1
ATOM 2106 O O . LEU A 1 255 ? -47.623 -2.782 73.872 1.00 96.56 255 LEU A O 1
ATOM 2110 N N . GLU A 1 256 ? -47.063 -1.510 72.106 1.00 96.12 256 GLU A N 1
ATOM 2111 C CA . GLU A 1 256 ? -47.428 -0.223 72.698 1.00 96.12 256 GLU A CA 1
ATOM 2112 C C . GLU A 1 256 ? -48.908 -0.195 73.102 1.00 96.12 256 GLU A C 1
ATOM 2114 O O . GLU A 1 256 ? -49.236 0.089 74.251 1.00 96.12 256 GLU A O 1
ATOM 2119 N N . ASN A 1 257 ? -49.804 -0.645 72.217 1.00 95.44 257 ASN A N 1
ATOM 2120 C CA . ASN A 1 257 ? -51.226 -0.784 72.538 1.00 95.44 257 ASN A CA 1
ATOM 2121 C C . ASN A 1 257 ? -51.480 -1.735 73.719 1.00 95.44 257 ASN A C 1
ATOM 2123 O O . ASN A 1 257 ? -52.313 -1.449 74.579 1.00 95.44 257 ASN A O 1
ATOM 2127 N N . LYS A 1 258 ? -50.778 -2.875 73.780 1.00 96.69 258 LYS A N 1
ATOM 2128 C CA . LYS A 1 258 ? -50.902 -3.815 74.907 1.00 96.69 258 LYS A CA 1
ATOM 2129 C C . LYS A 1 258 ? -50.428 -3.198 76.221 1.00 96.69 258 LYS A C 1
ATOM 2131 O O . LYS A 1 258 ? -51.073 -3.440 77.240 1.00 96.69 258 LYS A O 1
ATOM 2136 N N . ASN A 1 259 ? -49.341 -2.428 76.198 1.00 95.75 259 ASN A N 1
ATOM 2137 C CA . ASN A 1 259 ? -48.847 -1.716 77.374 1.00 95.75 259 ASN A CA 1
ATOM 2138 C C . ASN A 1 259 ? -49.859 -0.674 77.853 1.00 95.75 259 ASN A C 1
ATOM 2140 O O . ASN A 1 259 ? -50.206 -0.703 79.028 1.00 95.75 259 ASN A O 1
ATOM 2144 N N . ASN A 1 260 ? -50.418 0.140 76.954 1.00 95.12 260 ASN A N 1
ATOM 2145 C CA . ASN A 1 260 ? -51.437 1.132 77.313 1.00 95.12 260 ASN A CA 1
ATOM 2146 C C . ASN A 1 260 ? -52.661 0.475 77.980 1.00 95.12 260 ASN A C 1
ATOM 2148 O O . ASN A 1 260 ? -53.104 0.908 79.039 1.00 95.12 260 ASN A O 1
ATOM 2152 N N . ILE A 1 261 ? -53.160 -0.640 77.429 1.00 94.19 261 ILE A N 1
ATOM 2153 C CA . ILE A 1 261 ? -54.272 -1.402 78.032 1.00 94.19 261 ILE A CA 1
ATOM 2154 C C . ILE A 1 261 ? -53.892 -1.961 79.414 1.00 94.19 261 ILE A C 1
ATOM 2156 O O . ILE A 1 261 ? -54.739 -2.065 80.304 1.00 94.19 261 ILE A O 1
ATOM 2160 N N . LEU A 1 262 ? -52.644 -2.402 79.594 1.00 93.06 262 LEU A N 1
ATOM 2161 C CA . LEU A 1 262 ? -52.176 -2.922 80.877 1.00 93.06 262 LEU A CA 1
ATOM 2162 C C . LEU A 1 262 ? -52.090 -1.810 81.928 1.00 93.06 262 LEU A C 1
ATOM 2164 O O . LEU A 1 262 ? -52.516 -2.032 83.061 1.00 93.06 262 LEU A O 1
ATOM 2168 N N . GLU A 1 263 ? -51.581 -0.638 81.549 1.00 90.50 263 GLU A N 1
ATOM 2169 C CA . GLU A 1 263 ? -51.539 0.552 82.401 1.00 90.50 263 GLU A CA 1
ATOM 2170 C C . GLU A 1 263 ? -52.952 0.974 82.825 1.00 90.50 263 GLU A C 1
ATOM 2172 O O . GLU A 1 263 ? -53.214 1.070 84.025 1.00 90.50 263 GLU A O 1
ATOM 2177 N N . GLU A 1 264 ? -53.899 1.074 81.884 1.00 88.75 264 GLU A N 1
ATOM 2178 C CA . GLU A 1 264 ? -55.312 1.356 82.187 1.00 88.75 264 GLU A CA 1
ATOM 2179 C C . GLU A 1 264 ? -55.906 0.335 83.173 1.00 88.75 264 GLU A C 1
ATOM 2181 O O . GLU A 1 264 ? -56.578 0.696 84.141 1.00 88.75 264 GLU A O 1
ATOM 2186 N N . LYS A 1 265 ? -55.641 -0.964 82.977 1.00 87.94 265 LYS A N 1
ATOM 2187 C CA . LYS A 1 265 ? -56.130 -2.009 83.891 1.00 87.94 265 LYS A CA 1
ATOM 2188 C C . LYS A 1 265 ? -55.547 -1.874 85.293 1.00 87.94 265 LYS A C 1
ATOM 2190 O O . LYS A 1 265 ? -56.281 -2.074 86.260 1.00 87.94 265 LYS A O 1
ATOM 2195 N N . LEU A 1 266 ? -54.261 -1.556 85.420 1.00 83.88 266 LEU A N 1
ATOM 2196 C CA . LEU A 1 266 ? -53.619 -1.369 86.722 1.00 83.88 266 LEU A CA 1
ATOM 2197 C C . LEU A 1 266 ? -54.242 -0.200 87.493 1.00 83.88 266 LEU A C 1
ATOM 2199 O O . LEU A 1 266 ? -54.470 -0.337 88.694 1.00 83.88 266 LEU A O 1
ATOM 2203 N N . GLU A 1 267 ? -54.602 0.897 86.820 1.00 77.56 267 GLU A N 1
ATOM 2204 C CA . GLU A 1 267 ? -55.287 2.031 87.457 1.00 77.56 267 GLU A CA 1
ATOM 2205 C C . GLU A 1 267 ? -56.672 1.667 88.024 1.00 77.56 267 GLU A C 1
ATOM 2207 O O . GLU A 1 267 ? -57.112 2.256 89.017 1.00 77.56 267 GLU A O 1
ATOM 2212 N N . THR A 1 268 ? -57.362 0.677 87.443 1.00 78.62 268 THR A N 1
ATOM 2213 C CA . THR A 1 268 ? -58.693 0.241 87.913 1.00 78.62 268 THR A CA 1
ATOM 2214 C C . THR A 1 268 ? -58.670 -0.658 89.152 1.00 78.62 268 THR A C 1
ATOM 2216 O O . THR A 1 268 ? -59.707 -0.823 89.801 1.00 78.62 268 THR A O 1
ATOM 2219 N N . ILE A 1 269 ? -57.516 -1.227 89.523 1.00 80.00 269 ILE A N 1
ATOM 2220 C CA . ILE A 1 269 ? -57.392 -2.092 90.704 1.00 80.00 269 ILE A CA 1
ATOM 2221 C C . ILE A 1 269 ? -57.424 -1.215 91.965 1.00 80.00 269 ILE A C 1
ATOM 2223 O O . ILE A 1 269 ? -56.406 -0.751 92.474 1.00 80.00 269 ILE A O 1
ATOM 2227 N N . ASN A 1 270 ? -58.629 -0.972 92.479 1.00 81.38 270 ASN A N 1
ATOM 2228 C CA . ASN A 1 270 ? -58.853 -0.212 93.704 1.00 81.38 270 ASN A CA 1
ATOM 2229 C C . ASN A 1 270 ? -58.763 -1.161 94.908 1.00 81.38 270 ASN A C 1
ATOM 2231 O O . ASN A 1 270 ? -59.752 -1.781 95.295 1.00 81.38 270 ASN A O 1
ATOM 2235 N N . ILE A 1 271 ? -57.561 -1.313 95.463 1.00 88.69 271 ILE A N 1
ATOM 2236 C CA . ILE A 1 271 ? -57.311 -2.066 96.696 1.00 88.69 271 ILE A CA 1
ATOM 2237 C C . ILE A 1 271 ? -56.816 -1.091 97.753 1.00 88.69 271 ILE A C 1
ATOM 2239 O O . ILE A 1 271 ? -55.902 -0.304 97.513 1.00 88.69 271 ILE A O 1
ATOM 2243 N N . GLN A 1 27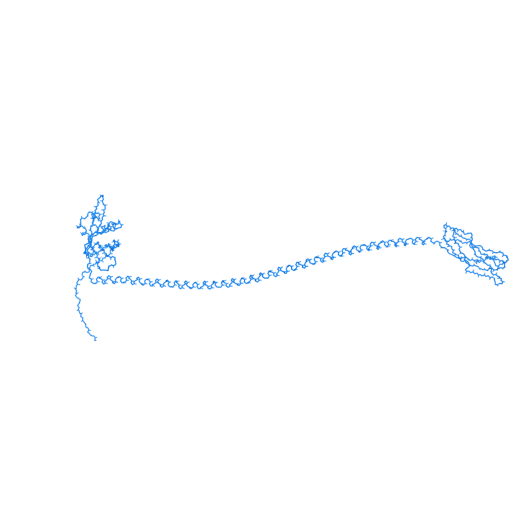2 ? -57.403 -1.155 98.941 1.00 91.25 272 GLN A N 1
ATOM 2244 C CA . GLN A 1 272 ? -56.981 -0.360 100.087 1.00 91.25 272 GLN A CA 1
ATOM 2245 C C . GLN A 1 272 ? -56.796 -1.271 101.290 1.00 91.25 272 GLN A C 1
ATOM 2247 O O . GLN A 1 272 ? -57.505 -2.256 101.458 1.00 91.25 272 GLN A O 1
ATOM 2252 N N . THR A 1 273 ? -55.824 -0.963 102.135 1.00 92.81 273 THR A N 1
ATOM 2253 C CA . THR A 1 273 ? -55.473 -1.791 103.293 1.00 92.81 273 THR A CA 1
ATOM 2254 C C . THR A 1 273 ? -55.239 -0.908 104.504 1.00 92.81 273 THR A C 1
ATOM 2256 O O . THR A 1 273 ? -54.791 0.230 104.357 1.00 92.81 273 THR A O 1
ATOM 2259 N N . GLY A 1 274 ? -55.440 -1.445 105.701 1.00 94.06 274 GLY A N 1
ATOM 2260 C CA . GLY A 1 274 ? -55.104 -0.740 106.932 1.00 94.06 274 GLY A CA 1
ATOM 2261 C C . GLY A 1 274 ? -55.202 -1.620 108.171 1.00 94.06 274 GLY A C 1
ATOM 2262 O O . GLY A 1 274 ? -55.426 -2.826 108.086 1.00 94.06 274 GLY A O 1
ATOM 2263 N N . GLU A 1 275 ? -55.041 -1.005 109.341 1.00 93.12 275 GLU A N 1
ATOM 2264 C CA . GLU A 1 275 ? -55.164 -1.673 110.638 1.00 93.12 275 GLU A CA 1
ATOM 2265 C C . GLU A 1 275 ? -56.041 -0.859 111.591 1.00 93.12 275 GLU A C 1
ATOM 2267 O O . GLU A 1 275 ? -56.019 0.371 111.579 1.00 93.12 275 GLU A O 1
ATOM 2272 N N . TYR A 1 276 ? -56.783 -1.547 112.455 1.00 91.00 276 TYR A N 1
ATOM 2273 C CA . TYR A 1 276 ? -57.587 -0.953 113.515 1.00 91.00 276 TYR A CA 1
ATOM 2274 C C . TYR A 1 276 ? -57.163 -1.480 114.880 1.00 91.00 276 TYR A C 1
ATOM 2276 O O . TYR A 1 276 ? -57.000 -2.685 115.068 1.00 91.00 276 TYR A O 1
ATOM 2284 N N . ASN A 1 277 ? -57.014 -0.579 115.849 1.00 88.94 277 ASN A N 1
ATOM 2285 C CA . ASN A 1 277 ? -56.508 -0.873 117.187 1.00 88.94 277 ASN A CA 1
ATOM 2286 C C . ASN A 1 277 ? -57.557 -0.531 118.250 1.00 88.94 277 ASN A C 1
ATOM 2288 O O . ASN A 1 277 ? -58.134 0.550 118.209 1.00 88.94 277 ASN A O 1
ATOM 2292 N N . THR A 1 278 ? -57.765 -1.402 119.246 1.00 81.75 278 THR A N 1
ATOM 2293 C CA . THR A 1 278 ? -58.696 -1.118 120.363 1.00 81.75 278 THR A CA 1
ATOM 2294 C C . THR A 1 278 ? -58.053 -0.406 121.553 1.00 81.75 278 THR A C 1
ATOM 2296 O O . THR A 1 278 ? -58.737 -0.119 122.534 1.00 81.75 278 THR A O 1
ATOM 2299 N N . TYR A 1 279 ? -56.742 -0.157 121.518 1.00 76.12 279 TYR A N 1
ATOM 2300 C CA . TYR A 1 279 ? -56.039 0.539 122.593 1.00 76.12 279 TYR A CA 1
ATOM 2301 C C . TYR A 1 279 ? -56.189 2.054 122.432 1.00 76.12 279 TYR A C 1
ATOM 2303 O O . TYR A 1 279 ? -55.567 2.653 121.559 1.00 76.12 279 TYR A O 1
ATOM 2311 N N . PHE A 1 280 ? -56.987 2.666 123.306 1.00 68.12 280 PHE A N 1
ATOM 2312 C CA . PHE A 1 280 ? -57.112 4.116 123.418 1.00 68.12 280 PHE A CA 1
ATOM 2313 C C . PHE A 1 280 ? -56.792 4.524 124.862 1.00 68.12 280 PHE A C 1
ATOM 2315 O O . PHE A 1 280 ? -57.498 4.089 125.779 1.00 68.12 280 PHE A O 1
ATOM 2322 N N . PRO A 1 281 ? -55.742 5.328 125.102 1.00 60.31 281 PRO A N 1
ATOM 2323 C CA . PRO A 1 281 ? -55.416 5.814 126.438 1.00 60.31 281 PRO A CA 1
ATOM 2324 C C . PRO A 1 281 ? -56.632 6.488 127.093 1.00 60.31 281 PRO A C 1
ATOM 2326 O O . PRO A 1 281 ? -57.248 7.370 126.502 1.00 60.31 281 PRO A O 1
ATOM 2329 N N . GLY A 1 282 ? -57.003 6.053 128.301 1.00 58.16 282 GLY A N 1
ATOM 2330 C CA . GLY A 1 282 ? -58.107 6.642 129.072 1.00 58.16 282 GLY A CA 1
ATOM 2331 C C . GLY A 1 282 ? -59.523 6.149 128.736 1.00 58.16 282 GLY A C 1
ATOM 2332 O O . GLY A 1 282 ? -60.470 6.608 1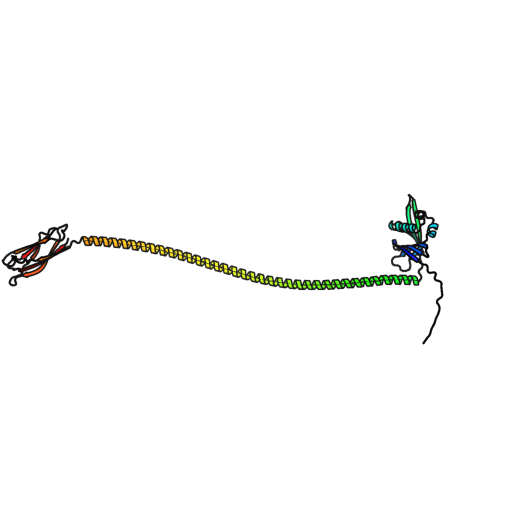29.371 1.00 58.16 282 GLY A O 1
ATOM 2333 N N . LYS A 1 283 ? -59.701 5.202 127.802 1.00 60.12 283 LYS A N 1
ATOM 2334 C CA . LYS A 1 283 ? -61.008 4.590 127.495 1.00 60.12 283 LYS A CA 1
ATOM 2335 C C . LYS A 1 283 ? -61.029 3.139 127.984 1.00 60.12 283 LYS A C 1
ATOM 2337 O O . LYS A 1 283 ? -60.311 2.297 127.448 1.00 60.12 283 LYS A O 1
ATOM 2342 N N . GLU A 1 284 ? -61.836 2.825 129.001 1.00 58.69 284 GLU A N 1
ATOM 2343 C CA . GLU A 1 284 ? -62.026 1.427 129.406 1.00 58.69 284 GLU A CA 1
ATOM 2344 C C . GLU A 1 284 ? -62.665 0.644 128.254 1.00 58.69 284 GLU A C 1
ATOM 2346 O O . GLU A 1 284 ? -63.752 0.966 127.769 1.00 58.69 284 GLU A O 1
ATOM 2351 N N . ILE A 1 285 ? -61.977 -0.405 127.798 1.00 62.72 285 ILE A N 1
ATOM 2352 C CA . ILE A 1 285 ? -62.555 -1.338 126.839 1.00 62.72 285 ILE A CA 1
ATOM 2353 C C . ILE A 1 285 ? -63.566 -2.169 127.620 1.00 62.72 285 ILE A C 1
ATOM 2355 O O . ILE A 1 285 ? -63.189 -3.012 128.438 1.00 62.72 285 ILE A O 1
ATOM 2359 N N . TYR A 1 286 ? -64.847 -1.967 127.320 1.00 66.38 286 TYR A N 1
ATOM 2360 C CA . TYR A 1 286 ? -65.971 -2.706 127.907 1.00 66.38 286 TYR A CA 1
ATOM 2361 C C . TYR A 1 286 ? -65.855 -4.239 127.773 1.00 66.38 286 TYR A C 1
ATOM 2363 O O . TYR A 1 286 ? -66.638 -4.960 128.373 1.00 66.38 286 TYR A O 1
ATOM 2371 N N . MET A 1 287 ? -64.873 -4.756 127.023 1.00 75.69 287 MET A N 1
ATOM 2372 C CA . MET A 1 287 ? -64.585 -6.185 126.849 1.00 75.69 287 MET A CA 1
ATOM 2373 C C . MET A 1 287 ? -63.596 -6.774 127.873 1.00 75.69 287 MET A C 1
ATOM 2375 O O . MET A 1 287 ? -63.378 -7.984 127.865 1.00 75.69 287 MET A O 1
ATOM 2379 N N . ARG A 1 288 ? -63.011 -5.962 128.770 1.00 76.81 288 ARG A N 1
ATOM 2380 C CA . ARG A 1 288 ? -62.071 -6.434 129.810 1.00 76.81 288 ARG A CA 1
ATOM 2381 C C . ARG A 1 288 ? -62.760 -7.125 130.991 1.00 76.81 288 ARG A C 1
ATOM 2383 O O . ARG A 1 288 ? -62.166 -8.003 131.616 1.00 76.81 288 ARG A O 1
ATOM 2390 N N . ARG A 1 289 ? -63.990 -6.722 131.322 1.00 71.44 289 ARG A N 1
ATOM 2391 C CA . ARG A 1 289 ? -64.755 -7.182 132.495 1.00 71.44 289 ARG A CA 1
ATOM 2392 C C . ARG A 1 289 ? -66.216 -7.444 132.106 1.00 71.44 289 ARG A C 1
ATOM 2394 O O . ARG A 1 289 ? -66.712 -6.848 131.157 1.00 71.44 289 ARG A O 1
ATOM 2401 N N . GLY A 1 290 ? -66.902 -8.317 132.847 1.00 76.06 290 GLY A N 1
ATOM 2402 C CA . GLY A 1 290 ? -68.310 -8.680 132.613 1.00 76.06 290 GLY A CA 1
ATOM 2403 C C . GLY A 1 290 ? -68.508 -10.106 132.086 1.00 76.06 290 GLY A C 1
ATOM 2404 O O . GLY A 1 290 ? -67.543 -10.829 131.841 1.00 76.06 290 GLY A O 1
ATOM 2405 N N . HIS A 1 291 ? -69.769 -10.530 131.960 1.00 80.38 291 HIS A N 1
ATOM 2406 C CA . HIS A 1 291 ? -70.195 -11.834 131.428 1.00 80.38 291 HIS A CA 1
ATOM 2407 C C . HIS A 1 291 ? -71.230 -11.636 130.312 1.00 80.38 291 HIS A C 1
ATOM 2409 O O . HIS A 1 291 ? -71.820 -10.564 130.203 1.00 80.38 291 HIS A O 1
ATOM 2415 N N . GLY A 1 292 ? -71.430 -12.647 129.467 1.00 86.25 292 GLY A N 1
ATOM 2416 C CA . GLY A 1 292 ? -72.352 -12.570 128.328 1.00 86.25 292 GLY A CA 1
ATOM 2417 C C . GLY A 1 292 ? -71.724 -11.908 127.102 1.00 86.25 292 GLY A C 1
ATOM 2418 O O . GLY A 1 292 ? -70.509 -11.934 126.946 1.00 86.25 292 GLY A O 1
ATOM 2419 N N . GLU A 1 293 ? -72.541 -11.363 126.211 1.00 88.94 293 GLU A N 1
ATOM 2420 C CA . GLU A 1 293 ? -72.104 -10.766 124.946 1.00 88.94 293 GLU A CA 1
ATOM 2421 C C . GLU A 1 293 ? -71.555 -9.345 125.130 1.00 88.94 293 GLU A C 1
ATOM 2423 O O . GLU A 1 293 ? -72.168 -8.513 125.799 1.00 88.94 293 GLU A O 1
ATOM 2428 N N . ARG A 1 294 ? -70.394 -9.052 124.533 1.00 89.81 294 ARG A N 1
ATOM 2429 C CA . ARG A 1 294 ? -69.759 -7.724 124.550 1.00 89.81 294 ARG A CA 1
ATOM 2430 C C . ARG A 1 294 ? -69.165 -7.429 123.179 1.00 89.81 294 ARG A C 1
ATOM 2432 O O . ARG A 1 294 ? -68.534 -8.294 122.575 1.00 89.81 294 ARG A O 1
ATOM 2439 N N . SER A 1 295 ? -69.322 -6.201 122.695 1.00 88.25 295 SER A N 1
ATOM 2440 C CA . SER A 1 295 ? -68.695 -5.787 121.441 1.00 88.25 295 SER A CA 1
ATOM 2441 C C . SER A 1 295 ? -68.127 -4.382 121.494 1.00 88.25 295 SER A C 1
ATOM 2443 O O . SER A 1 295 ? -68.748 -3.477 122.047 1.00 88.25 295 SER A O 1
ATOM 2445 N N . PHE A 1 296 ? -66.980 -4.206 120.849 1.00 87.50 296 PHE A N 1
ATOM 2446 C CA . PHE A 1 296 ? -66.433 -2.912 120.476 1.00 87.50 296 PHE A CA 1
ATOM 2447 C C . PHE A 1 296 ? -66.709 -2.668 118.991 1.00 87.50 296 PHE A C 1
ATOM 2449 O O . PHE A 1 296 ? -66.518 -3.569 118.172 1.00 87.50 296 PHE A O 1
ATOM 2456 N N . ILE A 1 297 ? -67.147 -1.456 118.656 1.00 89.88 297 ILE A N 1
ATOM 2457 C CA . ILE A 1 297 ? -67.392 -1.028 117.278 1.00 89.88 297 ILE A CA 1
ATOM 2458 C C . ILE A 1 297 ? -66.506 0.183 116.991 1.00 89.88 297 ILE A C 1
ATOM 2460 O O . ILE A 1 297 ? -66.493 1.137 117.771 1.00 89.88 297 ILE A O 1
ATOM 2464 N N . GLY A 1 298 ? -65.767 0.127 115.886 1.00 89.88 298 GLY A N 1
ATOM 2465 C CA . GLY A 1 298 ? -64.963 1.230 115.370 1.00 89.88 298 GLY A CA 1
ATOM 2466 C C . GLY A 1 298 ? -65.315 1.533 113.922 1.00 89.88 298 GLY A C 1
ATOM 2467 O O . GLY A 1 298 ? -65.606 0.607 113.178 1.00 89.88 298 GLY A O 1
ATOM 2468 N N . HIS A 1 299 ? -65.268 2.800 113.521 1.00 94.12 299 HIS A N 1
ATOM 2469 C CA . HIS A 1 299 ? -65.432 3.185 112.120 1.00 94.12 299 HIS A CA 1
ATOM 2470 C C . HIS A 1 299 ? -64.068 3.310 111.434 1.00 94.12 299 HIS A C 1
ATOM 2472 O O . HIS A 1 299 ? -63.106 3.762 112.065 1.00 94.12 299 HIS A O 1
ATOM 2478 N N . ILE A 1 300 ? -63.990 2.919 110.163 1.00 94.69 300 ILE A N 1
ATOM 2479 C CA . ILE A 1 300 ? -62.808 3.065 109.311 1.00 94.69 300 ILE A CA 1
ATOM 2480 C C . ILE A 1 300 ? -63.235 3.673 107.984 1.00 94.69 300 ILE A C 1
ATOM 2482 O O . ILE A 1 300 ? -63.995 3.056 107.238 1.00 94.69 300 ILE A O 1
ATOM 2486 N N . ASP A 1 301 ? -62.683 4.842 107.676 1.00 95.69 301 ASP A N 1
ATOM 2487 C CA . ASP A 1 301 ? -62.814 5.463 106.364 1.00 95.69 301 ASP A CA 1
ATOM 2488 C C . ASP A 1 301 ? -61.839 4.830 105.364 1.00 95.69 301 ASP A C 1
ATOM 2490 O O . ASP A 1 301 ? -60.684 4.527 105.677 1.00 95.69 301 ASP A O 1
ATOM 2494 N N . PHE A 1 302 ? -62.294 4.657 104.128 1.00 94.25 302 PHE A N 1
ATOM 2495 C CA . PHE A 1 302 ? -61.421 4.368 103.000 1.00 94.25 302 PHE A CA 1
ATOM 2496 C C . PHE A 1 302 ? -60.713 5.652 102.554 1.00 94.25 302 PHE A C 1
ATOM 2498 O O . PHE A 1 302 ? -61.340 6.700 102.414 1.00 94.25 302 PHE A O 1
ATOM 2505 N N . ASN A 1 303 ? -59.416 5.557 102.251 1.00 89.88 303 ASN A N 1
ATOM 2506 C CA . ASN A 1 303 ? -58.618 6.668 101.722 1.00 89.88 303 ASN A CA 1
ATOM 2507 C C . ASN A 1 303 ? -59.182 7.204 100.395 1.00 89.88 303 ASN A C 1
ATOM 2509 O O . ASN A 1 303 ? -59.131 8.405 100.134 1.00 89.88 303 ASN A O 1
ATOM 2513 N N . LYS A 1 304 ? -59.726 6.315 99.553 1.00 88.19 304 LYS A N 1
ATOM 2514 C CA . LYS A 1 304 ? -60.463 6.665 98.333 1.00 88.19 304 LYS A CA 1
ATOM 2515 C C . LYS A 1 304 ? -61.848 6.032 98.379 1.00 88.19 304 LYS A C 1
ATOM 2517 O O . LYS A 1 304 ? -61.988 4.832 98.608 1.00 88.19 304 LYS A O 1
ATOM 2522 N N . LYS A 1 305 ? -62.883 6.824 98.108 1.00 89.06 305 LYS A N 1
ATOM 2523 C CA . LYS A 1 305 ? -64.249 6.310 97.963 1.00 89.06 305 LYS A CA 1
ATOM 2524 C C . LYS A 1 305 ? -64.305 5.271 96.831 1.00 89.06 305 LYS A C 1
ATOM 2526 O O . LYS A 1 305 ? -63.815 5.528 95.734 1.00 89.06 305 LYS A O 1
ATOM 2531 N N . TYR A 1 306 ? -64.932 4.128 97.084 1.00 89.56 306 TYR A N 1
ATOM 2532 C CA . TYR A 1 306 ? -65.259 3.136 96.061 1.00 89.56 306 TYR A CA 1
ATOM 2533 C C . TYR A 1 306 ? -66.515 3.537 95.281 1.00 89.56 306 TYR A C 1
ATOM 2535 O O . TYR A 1 306 ? -67.437 4.137 95.829 1.00 89.56 306 TYR A O 1
ATOM 2543 N N . GLU A 1 307 ? -66.592 3.175 94.003 1.00 88.31 307 GLU A N 1
ATOM 2544 C CA . GLU A 1 307 ? -67.790 3.434 93.187 1.00 88.31 307 GLU A CA 1
ATOM 2545 C C . GLU A 1 307 ? -68.985 2.564 93.601 1.00 88.31 307 GLU A C 1
ATOM 2547 O O . GLU A 1 307 ? -70.136 2.981 93.501 1.00 88.31 307 GLU A O 1
ATOM 2552 N N . SER A 1 308 ? -68.714 1.365 94.120 1.00 89.94 308 SER A N 1
ATOM 2553 C CA . SER A 1 308 ? -69.704 0.457 94.702 1.00 89.94 308 SER A CA 1
ATOM 2554 C C . SER A 1 308 ? -69.171 -0.136 96.004 1.00 89.94 308 SER A C 1
ATOM 2556 O O . SER A 1 308 ? -67.976 -0.058 96.273 1.00 89.94 308 SER A O 1
ATOM 2558 N N . ILE A 1 309 ? -70.055 -0.680 96.843 1.00 93.06 309 ILE A N 1
ATOM 2559 C CA . ILE A 1 309 ? -69.675 -1.231 98.152 1.00 93.06 309 ILE A CA 1
ATOM 2560 C C . ILE A 1 309 ? -68.585 -2.308 97.950 1.00 93.06 309 ILE A C 1
ATOM 2562 O O . ILE A 1 309 ? -68.846 -3.277 97.230 1.00 93.06 309 ILE A O 1
ATOM 2566 N N . PRO A 1 310 ? -67.373 -2.139 98.517 1.00 93.88 310 PRO A N 1
ATOM 2567 C CA . PRO A 1 310 ? -66.274 -3.083 98.332 1.00 93.88 310 PRO A CA 1
ATOM 2568 C C . PRO A 1 310 ? -66.453 -4.330 99.197 1.00 93.88 310 PRO A C 1
ATOM 2570 O O . PRO A 1 310 ? -67.183 -4.324 100.191 1.00 93.88 310 PRO A O 1
ATOM 2573 N N . TYR A 1 311 ? -65.719 -5.388 98.865 1.00 94.12 311 TYR A N 1
ATOM 2574 C CA . TYR A 1 311 ? -65.506 -6.476 99.810 1.00 94.12 311 TYR A CA 1
ATOM 2575 C C . TYR A 1 311 ? -64.482 -6.024 100.838 1.00 94.12 311 TYR A C 1
ATOM 2577 O O . TYR A 1 311 ? -63.446 -5.472 100.477 1.00 94.12 311 TYR A O 1
ATOM 2585 N N . VAL A 1 312 ? -64.768 -6.261 102.115 1.00 95.56 312 VAL A N 1
ATOM 2586 C CA . VAL A 1 312 ? -63.832 -5.994 103.205 1.00 95.56 312 VAL A CA 1
ATOM 2587 C C . VAL A 1 312 ? -63.562 -7.298 103.920 1.00 95.56 312 VAL A C 1
ATOM 2589 O O . VAL A 1 312 ? -64.471 -7.913 104.477 1.00 95.56 312 VAL A O 1
ATOM 2592 N N . LEU A 1 313 ? -62.301 -7.706 103.918 1.00 95.25 313 LEU A N 1
ATOM 2593 C CA . LEU A 1 313 ? -61.830 -8.824 104.713 1.00 95.25 313 LEU A CA 1
ATOM 2594 C C . LEU A 1 313 ? -61.100 -8.275 105.934 1.00 95.25 313 LEU A C 1
ATOM 2596 O O . LEU A 1 313 ? -60.207 -7.439 105.809 1.00 95.25 313 LEU A O 1
ATOM 2600 N N . THR A 1 314 ? -61.468 -8.769 107.110 1.00 94.38 314 THR A N 1
ATOM 2601 C CA . THR A 1 314 ? -60.828 -8.437 108.384 1.00 94.38 314 THR A CA 1
ATOM 2602 C C . THR A 1 314 ? -60.147 -9.665 108.960 1.00 94.38 314 THR A C 1
ATOM 2604 O O . THR A 1 314 ? -60.730 -10.746 108.959 1.00 94.38 314 THR A O 1
ATOM 2607 N N . SER A 1 315 ? -58.952 -9.494 109.515 1.00 94.69 315 SER A N 1
ATOM 2608 C CA . SER A 1 315 ? -58.228 -10.553 110.215 1.00 94.69 315 SER A CA 1
ATOM 2609 C C . SER A 1 315 ? -57.641 -10.031 111.514 1.00 94.69 315 SER A C 1
ATOM 2611 O O . SER A 1 315 ? -57.080 -8.937 111.548 1.00 94.69 315 SER A O 1
ATOM 2613 N N . LEU A 1 316 ? -57.717 -10.834 112.576 1.00 93.12 316 LEU A N 1
ATOM 2614 C CA . LEU A 1 316 ? -56.948 -10.575 113.790 1.00 93.12 316 LEU A CA 1
ATOM 2615 C C . LEU A 1 316 ? -55.459 -10.518 113.433 1.00 93.12 316 LEU A C 1
ATOM 2617 O O . LEU A 1 316 ? -54.936 -11.445 112.817 1.00 93.12 316 LEU A O 1
ATOM 2621 N N . SER A 1 317 ? -54.796 -9.435 113.822 1.00 93.25 317 SER A N 1
ATOM 2622 C CA . SER A 1 317 ? -53.349 -9.257 113.671 1.00 93.25 317 SER A CA 1
ATOM 2623 C C . SER A 1 317 ? -52.622 -9.095 115.005 1.00 93.25 317 SER A C 1
ATOM 2625 O O . SER A 1 317 ? -51.409 -9.266 115.059 1.00 93.25 317 SER A O 1
ATOM 2627 N N . ALA A 1 318 ? -53.350 -8.854 116.102 1.00 92.38 318 ALA A N 1
ATOM 2628 C CA . ALA A 1 318 ? -52.854 -9.003 117.471 1.00 92.38 318 ALA A CA 1
ATOM 2629 C C . ALA A 1 318 ? -54.011 -9.253 118.454 1.00 92.38 318 ALA A C 1
ATOM 2631 O O . ALA A 1 318 ? -55.114 -8.736 118.259 1.00 92.38 318 ALA A O 1
ATOM 2632 N N . LEU A 1 319 ? -53.755 -10.004 119.529 1.00 91.44 319 LEU A N 1
ATOM 2633 C CA . LEU A 1 319 ? -54.721 -10.292 120.592 1.00 91.44 319 LEU A CA 1
ATOM 2634 C C . LEU A 1 319 ? -54.013 -10.396 121.945 1.00 91.44 319 LEU A C 1
ATOM 2636 O O . LEU A 1 319 ? -53.066 -11.160 122.090 1.00 91.44 319 LEU A O 1
ATOM 2640 N N . ASP A 1 320 ? -54.524 -9.665 122.927 1.00 90.31 320 ASP A N 1
ATOM 2641 C CA . ASP A 1 320 ? -54.158 -9.763 124.338 1.00 90.31 320 ASP A CA 1
ATOM 2642 C C . ASP A 1 320 ? -55.432 -10.027 125.152 1.00 90.31 320 ASP A C 1
ATOM 2644 O O . ASP A 1 320 ? -56.412 -9.274 125.063 1.00 90.31 320 ASP A O 1
ATOM 2648 N N . ALA A 1 321 ? -55.446 -11.119 125.910 1.00 90.06 321 ALA A N 1
ATOM 2649 C CA . ALA A 1 321 ? -56.614 -11.632 126.615 1.00 90.06 321 ALA A CA 1
ATOM 2650 C C . ALA A 1 321 ? -56.223 -12.239 127.970 1.00 90.06 321 ALA A C 1
ATOM 2652 O O . ALA A 1 321 ? -55.076 -12.614 128.192 1.00 90.06 321 ALA A O 1
ATOM 2653 N N . GLY A 1 322 ? -57.195 -12.329 128.880 1.00 87.31 322 GLY A N 1
ATOM 2654 C CA . GLY A 1 322 ? -57.016 -12.970 130.184 1.00 87.31 322 GLY A CA 1
ATOM 2655 C C . GLY A 1 322 ? -56.632 -14.444 130.056 1.00 87.31 322 GLY A C 1
ATOM 2656 O O . GLY A 1 322 ? -57.114 -15.144 129.169 1.00 87.31 322 GLY A O 1
ATOM 2657 N N . ASP A 1 323 ? -55.792 -14.912 130.972 1.00 84.12 323 ASP A N 1
ATOM 2658 C CA . ASP A 1 323 ? -55.182 -16.247 130.974 1.00 84.12 323 ASP A CA 1
ATOM 2659 C C . ASP A 1 323 ? -55.997 -17.308 131.732 1.00 84.12 323 ASP A C 1
ATOM 2661 O O . ASP A 1 323 ? -55.716 -18.500 131.646 1.00 84.12 323 ASP A O 1
ATOM 2665 N N . ASN A 1 324 ? -57.026 -16.892 132.466 1.00 87.19 324 ASN A N 1
ATOM 2666 C CA . ASN A 1 324 ? -57.790 -17.757 133.363 1.00 87.19 324 ASN A CA 1
ATOM 2667 C C . ASN A 1 324 ? -59.152 -18.209 132.810 1.00 87.19 324 ASN A C 1
ATOM 2669 O O . ASN A 1 324 ? -59.932 -18.824 133.538 1.00 87.19 324 ASN A O 1
ATOM 2673 N N . ARG A 1 325 ? -59.471 -17.892 131.547 1.00 85.50 325 ARG A N 1
ATOM 2674 C CA . ARG A 1 325 ? -60.755 -18.209 130.896 1.00 85.50 325 ARG A CA 1
ATOM 2675 C C . ARG A 1 325 ? -60.549 -18.556 129.424 1.00 85.50 325 ARG A C 1
ATOM 2677 O O . ARG A 1 325 ? -59.585 -18.123 128.802 1.00 85.50 325 ARG A O 1
ATOM 2684 N N . ASN A 1 326 ? -61.490 -19.291 128.835 1.00 90.38 326 ASN A N 1
ATOM 2685 C CA . ASN A 1 326 ? -61.443 -19.607 127.406 1.00 90.38 326 ASN A CA 1
ATOM 2686 C C . ASN A 1 326 ? -61.533 -18.329 126.563 1.00 90.38 326 ASN A C 1
ATOM 2688 O O . ASN A 1 326 ? -62.404 -17.486 126.795 1.00 90.38 326 ASN A O 1
ATOM 2692 N N . ILE A 1 327 ? -60.674 -18.213 125.552 1.00 91.06 327 ILE A N 1
ATOM 2693 C CA . ILE A 1 327 ? -60.631 -17.054 124.659 1.00 91.06 327 ILE A CA 1
ATOM 2694 C C . ILE A 1 327 ? -61.636 -17.252 123.529 1.00 91.06 327 ILE A C 1
ATOM 2696 O O . ILE A 1 327 ? -61.553 -18.198 122.749 1.00 91.06 327 ILE A O 1
ATOM 2700 N N . ARG A 1 328 ? -62.606 -16.345 123.457 1.00 92.56 328 ARG A N 1
ATOM 2701 C CA . ARG A 1 328 ? -63.671 -16.351 122.459 1.00 92.56 328 ARG A CA 1
ATOM 2702 C C . ARG A 1 328 ? -63.759 -14.967 121.845 1.00 92.56 328 ARG A C 1
ATOM 2704 O O . ARG A 1 328 ? -64.164 -14.018 122.515 1.00 92.56 328 ARG A O 1
ATOM 2711 N N . ILE A 1 329 ? -63.327 -14.839 120.597 1.00 91.62 329 ILE A N 1
ATOM 2712 C CA . ILE A 1 329 ? -63.328 -13.573 119.869 1.00 91.62 329 ILE A CA 1
ATOM 2713 C C . ILE A 1 329 ? -63.736 -13.797 118.419 1.00 91.62 329 ILE A C 1
ATOM 2715 O O . ILE A 1 329 ? -63.377 -14.796 117.802 1.00 91.62 329 ILE A O 1
ATOM 2719 N N . SER A 1 330 ? -64.480 -12.844 117.878 1.00 92.94 330 SER A N 1
ATOM 2720 C CA . SER A 1 330 ? -64.768 -12.739 116.457 1.00 92.94 330 SER A CA 1
ATOM 2721 C C . SER A 1 330 ? -64.556 -11.297 116.015 1.00 92.94 330 SER A C 1
ATOM 2723 O O . SER A 1 330 ? -64.887 -10.363 116.750 1.00 92.94 330 SER A O 1
ATOM 2725 N N . VAL A 1 331 ? -63.992 -11.119 114.824 1.00 93.25 331 VAL A N 1
ATOM 2726 C CA . VAL A 1 331 ? -63.835 -9.811 114.186 1.00 93.25 331 VAL A CA 1
ATOM 2727 C C . VAL A 1 331 ? -64.517 -9.862 112.838 1.00 93.25 331 VAL A C 1
ATOM 2729 O O . VAL A 1 331 ? -64.281 -10.787 112.066 1.00 93.25 331 VAL A O 1
ATOM 2732 N N . ASN A 1 332 ? -65.393 -8.900 112.582 1.00 94.31 332 ASN A N 1
ATOM 2733 C CA . ASN A 1 332 ? -66.129 -8.828 111.329 1.00 94.31 332 ASN A CA 1
ATOM 2734 C C . ASN A 1 332 ? -66.234 -7.371 110.887 1.00 94.31 332 ASN A C 1
ATOM 2736 O O . ASN A 1 332 ? -66.488 -6.487 111.710 1.00 94.31 332 ASN A O 1
ATOM 2740 N N . ALA A 1 333 ? -66.091 -7.135 109.587 1.00 95.38 333 ALA A N 1
ATOM 2741 C CA . ALA A 1 333 ? -66.563 -5.908 108.965 1.00 95.38 333 ALA A CA 1
ATOM 2742 C C . ALA A 1 333 ? -68.088 -5.967 108.799 1.00 95.38 333 ALA A C 1
ATOM 2744 O O . ALA A 1 333 ? -68.646 -6.995 108.416 1.00 95.38 333 ALA A O 1
ATOM 2745 N N . PHE A 1 334 ? -68.766 -4.866 109.088 1.00 93.56 334 PHE A N 1
ATOM 2746 C CA . PHE A 1 334 ? -70.200 -4.697 108.882 1.00 93.56 334 PHE A CA 1
ATOM 2747 C C . PHE A 1 334 ? -70.497 -3.218 108.585 1.00 93.56 334 PHE A C 1
ATOM 2749 O O . PHE A 1 334 ? -69.592 -2.389 108.624 1.00 93.56 334 PHE A O 1
ATOM 2756 N N . ASN A 1 335 ? -71.735 -2.884 108.202 1.00 96.25 335 ASN A N 1
ATOM 2757 C CA . ASN A 1 335 ? -72.089 -1.540 107.711 1.00 96.25 335 ASN A CA 1
ATOM 2758 C C . ASN A 1 335 ? -71.117 -1.025 106.630 1.00 96.25 335 ASN A C 1
ATOM 2760 O O . ASN A 1 335 ? -70.696 0.130 106.647 1.00 96.25 335 ASN A O 1
ATOM 2764 N N . ILE A 1 336 ? -70.715 -1.903 105.706 1.00 96.44 336 ILE A N 1
ATOM 2765 C CA . ILE A 1 336 ? -69.769 -1.547 104.648 1.00 96.44 336 ILE A CA 1
ATOM 2766 C C . ILE A 1 336 ? -70.480 -0.620 103.662 1.00 96.44 336 ILE A C 1
ATOM 2768 O O . ILE A 1 336 ? -71.513 -0.965 103.089 1.00 96.44 336 ILE A O 1
ATOM 2772 N N . THR A 1 337 ? -69.908 0.558 103.462 1.00 96.12 337 THR A N 1
ATOM 2773 C CA . THR A 1 337 ? -70.373 1.566 102.510 1.00 96.12 337 THR A CA 1
ATOM 2774 C C . THR A 1 337 ? -69.290 1.832 101.471 1.00 96.12 337 THR A C 1
ATOM 2776 O O . THR A 1 337 ? -68.197 1.279 101.521 1.00 96.12 337 THR A O 1
ATOM 2779 N N . THR A 1 338 ? -69.560 2.714 100.514 1.00 93.75 338 THR A N 1
ATOM 2780 C CA . THR A 1 338 ? -68.551 3.151 99.540 1.00 93.75 338 THR A CA 1
ATOM 2781 C C . THR A 1 338 ? -67.408 3.970 100.145 1.00 93.75 338 THR A C 1
ATOM 2783 O O . THR A 1 338 ? -66.372 4.120 99.508 1.00 93.75 338 THR A O 1
ATOM 2786 N N . THR A 1 339 ? -67.588 4.555 101.330 1.00 94.94 339 THR A N 1
ATOM 2787 C CA . THR A 1 339 ? -66.624 5.495 101.934 1.00 94.94 339 THR A CA 1
ATOM 2788 C C . THR A 1 339 ? -65.918 4.934 103.156 1.00 94.94 339 THR A C 1
ATOM 2790 O O . THR A 1 339 ? -64.911 5.492 103.559 1.00 94.94 339 THR A O 1
ATOM 2793 N N . GLY A 1 340 ? -66.406 3.832 103.715 1.00 95.81 340 GLY A N 1
ATOM 2794 C CA . GLY A 1 340 ? -65.847 3.227 104.913 1.00 95.81 340 GLY A CA 1
ATOM 2795 C C . GLY A 1 340 ? -66.695 2.060 105.392 1.00 95.81 340 GLY A C 1
ATOM 2796 O O . GLY A 1 340 ? -67.693 1.696 104.762 1.00 95.81 340 GLY A O 1
ATOM 2797 N N . PHE A 1 341 ? -66.318 1.475 106.516 1.00 97.25 341 PHE A N 1
ATOM 2798 C CA . PHE A 1 341 ? -67.046 0.384 107.150 1.00 97.25 341 PHE A CA 1
ATOM 2799 C C . PHE A 1 341 ? -66.884 0.436 108.664 1.00 97.25 341 PHE A C 1
ATOM 2801 O O . PHE A 1 341 ? -65.951 1.048 109.184 1.00 97.25 341 PHE A O 1
ATOM 2808 N N . ASP A 1 342 ? -67.771 -0.256 109.369 1.00 96.69 342 ASP A N 1
ATOM 2809 C CA . ASP A 1 342 ? -67.615 -0.480 110.795 1.00 96.69 342 ASP A CA 1
ATOM 2810 C C . ASP A 1 342 ? -66.948 -1.831 111.038 1.00 96.69 342 ASP A C 1
ATOM 2812 O O . ASP A 1 342 ? -67.320 -2.865 110.480 1.00 96.69 342 ASP A O 1
ATOM 2816 N N . ILE A 1 343 ? -65.970 -1.848 111.929 1.00 94.06 343 ILE A N 1
ATOM 2817 C CA . ILE A 1 343 ? -65.386 -3.072 112.445 1.00 94.06 343 ILE A CA 1
ATOM 2818 C C . ILE A 1 343 ? -66.042 -3.432 113.775 1.00 94.06 343 ILE A C 1
ATOM 2820 O O . ILE A 1 343 ? -66.022 -2.646 114.723 1.00 94.06 343 ILE A O 1
ATOM 2824 N N . LYS A 1 344 ? -66.610 -4.639 113.865 1.00 92.75 344 LYS A N 1
ATOM 2825 C CA . LYS A 1 344 ? -67.115 -5.208 115.119 1.00 92.75 344 LYS A CA 1
ATOM 2826 C C . LYS A 1 344 ? -66.123 -6.218 115.648 1.00 92.75 344 LYS A C 1
ATOM 2828 O O . LYS A 1 344 ? -65.855 -7.233 115.010 1.00 92.75 344 LYS A O 1
ATOM 2833 N N . ILE A 1 345 ? -65.653 -5.970 116.858 1.00 92.00 345 ILE A N 1
ATOM 2834 C CA . ILE A 1 345 ? -64.873 -6.922 117.635 1.00 92.00 345 ILE A CA 1
ATOM 2835 C C . ILE A 1 345 ? -65.798 -7.425 118.732 1.00 92.00 345 ILE A C 1
ATOM 2837 O O . ILE A 1 345 ? -66.309 -6.640 119.526 1.00 92.00 345 ILE A O 1
ATOM 2841 N N . TYR A 1 346 ? -66.064 -8.721 118.731 1.00 91.06 346 TYR A N 1
ATOM 2842 C CA . TYR A 1 346 ? -67.088 -9.360 119.542 1.00 91.06 346 TYR A CA 1
ATOM 2843 C C . TYR A 1 346 ? -66.475 -10.450 120.416 1.00 91.06 346 TYR A C 1
ATOM 2845 O O . TYR A 1 346 ? -65.657 -11.239 119.950 1.00 91.06 346 TYR A O 1
ATOM 2853 N N . THR A 1 347 ? -66.890 -10.510 121.677 1.00 91.69 347 THR A N 1
ATOM 2854 C CA . THR A 1 347 ? -66.521 -11.555 122.633 1.00 91.69 347 THR A CA 1
ATOM 2855 C C . THR A 1 347 ? -67.740 -11.963 123.453 1.00 91.69 347 THR A C 1
ATOM 2857 O O . THR A 1 347 ? -68.710 -11.207 123.553 1.00 91.69 347 THR A O 1
ATOM 2860 N N . TRP A 1 348 ? -67.723 -13.162 124.034 1.00 92.12 348 TRP A N 1
ATOM 2861 C CA . TRP A 1 348 ? -68.878 -13.692 124.754 1.00 92.12 348 TRP A CA 1
ATOM 2862 C C . TRP A 1 348 ? -68.505 -14.570 125.942 1.00 92.12 348 TRP A C 1
ATOM 2864 O O . TRP A 1 348 ? -67.332 -14.839 126.212 1.00 92.12 348 TRP A O 1
ATOM 2874 N N . ALA A 1 349 ? -69.542 -15.008 126.663 1.00 90.50 349 ALA A N 1
ATOM 2875 C CA . ALA A 1 349 ? -69.424 -15.715 127.928 1.00 90.50 349 ALA A CA 1
ATOM 2876 C C . ALA A 1 349 ? -68.516 -14.919 128.873 1.00 90.50 349 ALA A C 1
ATOM 2878 O O . ALA A 1 349 ? -68.747 -13.732 129.112 1.00 90.50 349 ALA A O 1
ATOM 2879 N N . ASP A 1 350 ? -67.484 -15.552 129.398 1.00 89.44 350 ASP A N 1
ATOM 2880 C CA . ASP A 1 350 ? -66.661 -15.013 130.454 1.00 89.44 350 ASP A CA 1
ATOM 2881 C C . ASP A 1 350 ? -65.302 -14.461 129.982 1.00 89.44 350 ASP A C 1
ATOM 2883 O O . ASP A 1 350 ? -64.549 -13.947 130.796 1.00 89.44 350 ASP A O 1
ATOM 2887 N N . THR A 1 351 ? -65.002 -14.481 128.679 1.00 90.38 351 THR A N 1
ATOM 2888 C CA . THR A 1 351 ? -63.719 -14.024 128.112 1.00 90.38 351 THR A CA 1
ATOM 2889 C C . THR A 1 351 ? -63.385 -12.560 128.445 1.00 90.38 351 THR A C 1
ATOM 2891 O O . THR A 1 351 ? -64.170 -11.653 128.161 1.00 90.38 351 THR A O 1
ATOM 2894 N N . SER A 1 352 ? -62.174 -12.312 128.949 1.00 88.69 352 SER A N 1
ATOM 2895 C CA . SER A 1 352 ? -61.618 -10.965 129.137 1.00 88.69 352 SER A CA 1
ATOM 2896 C C . SER A 1 352 ? -60.647 -10.621 128.012 1.00 88.69 352 SER A C 1
ATOM 2898 O O . SER A 1 352 ? -59.664 -11.331 127.820 1.00 88.69 352 SER A O 1
ATOM 2900 N N . ILE A 1 353 ? -60.890 -9.521 127.296 1.00 87.75 353 ILE A N 1
ATOM 2901 C CA . ILE A 1 353 ? -60.024 -9.050 126.204 1.00 87.75 353 ILE A CA 1
ATOM 2902 C C . ILE A 1 353 ? -59.396 -7.709 126.578 1.00 87.75 353 ILE A C 1
ATOM 2904 O O . ILE A 1 353 ? -60.109 -6.732 126.816 1.00 87.75 353 ILE A O 1
ATOM 2908 N N . TYR A 1 354 ? -58.064 -7.657 126.616 1.00 86.62 354 TYR A N 1
ATOM 2909 C CA . TYR A 1 354 ? -57.290 -6.464 126.955 1.00 86.62 354 TYR A CA 1
ATOM 2910 C C . TYR A 1 354 ? -56.960 -5.605 125.741 1.00 86.62 354 TYR A C 1
ATOM 2912 O O . TYR A 1 354 ? -57.008 -4.376 125.855 1.00 86.62 354 TYR A O 1
ATOM 2920 N N . TYR A 1 355 ? -56.642 -6.222 124.604 1.00 88.19 355 TYR A N 1
ATOM 2921 C CA . TYR A 1 355 ? -56.302 -5.523 123.370 1.00 88.19 355 TYR A CA 1
ATOM 2922 C C . TYR A 1 355 ? -56.525 -6.409 122.148 1.00 88.19 355 TYR A C 1
ATOM 2924 O O . TYR A 1 355 ? -56.322 -7.619 122.186 1.00 88.19 355 TYR A O 1
ATOM 2932 N N . VAL A 1 356 ? -56.943 -5.781 121.054 1.00 90.31 356 VAL A N 1
ATOM 2933 C CA . VAL A 1 356 ? -57.089 -6.412 119.750 1.00 90.31 356 VAL A CA 1
ATOM 2934 C C . VAL A 1 356 ? -56.577 -5.451 118.688 1.00 90.31 356 VAL A C 1
ATOM 2936 O O . VAL A 1 356 ? -56.891 -4.255 118.717 1.00 90.31 356 VAL A O 1
ATOM 2939 N N . ARG A 1 357 ? -55.835 -5.994 117.725 1.00 92.44 357 ARG A N 1
ATOM 2940 C CA . ARG A 1 357 ? -55.587 -5.355 116.436 1.00 92.44 357 ARG A CA 1
ATOM 2941 C C . ARG A 1 357 ? -56.212 -6.178 115.332 1.00 92.44 357 ARG A C 1
ATOM 2943 O O . ARG A 1 357 ? -56.138 -7.408 115.352 1.00 92.44 357 ARG A O 1
ATOM 2950 N N . VAL A 1 358 ? -56.813 -5.489 114.376 1.00 94.44 358 VAL A N 1
ATOM 2951 C CA . VAL A 1 358 ? -57.393 -6.110 113.194 1.00 94.44 358 VAL A CA 1
ATOM 2952 C C . VAL A 1 358 ? -56.823 -5.444 111.958 1.00 94.44 358 VAL A C 1
ATOM 2954 O O . VAL A 1 358 ? -56.973 -4.236 111.793 1.00 94.44 358 VAL A O 1
ATOM 2957 N N . SER A 1 359 ? -56.186 -6.220 111.091 1.00 95.81 359 SER A N 1
ATOM 2958 C CA . SER A 1 359 ? -55.797 -5.761 109.759 1.00 95.81 359 SER A CA 1
ATOM 2959 C C . SER A 1 359 ? -56.965 -5.979 108.803 1.00 95.81 359 SER A C 1
ATOM 2961 O O . SER A 1 359 ? -57.728 -6.942 108.939 1.00 95.81 359 SER A O 1
ATOM 2963 N N . TRP A 1 360 ? -57.119 -5.079 107.844 1.00 95.88 360 TRP A N 1
ATOM 2964 C CA . TRP A 1 360 ? -58.165 -5.157 106.841 1.00 95.88 360 TRP A CA 1
ATOM 2965 C C . TRP A 1 360 ? -57.611 -4.898 105.448 1.00 95.88 360 TRP A C 1
ATOM 2967 O O . TRP A 1 360 ? -56.672 -4.123 105.257 1.00 95.88 360 TRP A O 1
ATOM 2977 N N . ILE A 1 361 ? -58.230 -5.555 104.478 1.00 94.69 361 ILE A N 1
ATOM 2978 C CA . ILE A 1 361 ? -58.077 -5.277 103.057 1.00 94.69 361 ILE A CA 1
ATOM 2979 C C . ILE A 1 361 ? -59.471 -5.056 102.490 1.00 94.69 361 ILE A C 1
ATOM 2981 O O . ILE A 1 361 ? -60.393 -5.829 102.761 1.00 94.69 361 ILE A O 1
ATOM 2985 N N . SER A 1 362 ? -59.628 -3.981 101.732 1.00 93.31 362 SER A N 1
ATOM 2986 C CA . SER A 1 362 ? -60.781 -3.752 100.888 1.00 93.31 362 SER A CA 1
ATOM 2987 C C . SER A 1 362 ? -60.365 -3.809 99.432 1.00 93.31 362 SER A C 1
ATOM 2989 O O . SER A 1 362 ? -59.278 -3.370 99.059 1.00 93.31 362 SER A O 1
ATOM 2991 N N . PHE A 1 363 ? -61.212 -4.420 98.623 1.00 90.38 363 PHE A N 1
ATOM 2992 C CA . PHE A 1 363 ? -61.000 -4.565 97.194 1.00 90.38 363 PHE A CA 1
ATOM 2993 C C . PHE A 1 363 ? -62.353 -4.654 96.504 1.00 90.38 363 PHE A C 1
ATOM 2995 O O . PHE A 1 363 ? -63.368 -4.988 97.134 1.00 90.38 363 PHE A O 1
ATOM 3002 N N . ARG A 1 364 ? -62.373 -4.340 95.210 1.00 81.81 364 ARG A N 1
ATOM 3003 C CA . ARG A 1 364 ? -63.589 -4.412 94.412 1.00 81.81 364 ARG A CA 1
ATOM 3004 C C . ARG A 1 364 ? -63.435 -5.245 93.160 1.00 81.81 364 ARG A C 1
ATOM 3006 O O . ARG A 1 364 ? -62.346 -5.192 92.557 1.00 81.81 364 ARG A O 1
#

Radius of gyration: 92.05 Å; chains: 1; bounding box: 158×57×221 Å

Organism: NCBI:txid1754190

Foldseek 3Di:
DDDDDDDDDDPPVPPDWPKDWDDWDWDDAPQWTWIWTFMQTNNFTKTKIWIDGPPDLAQDIWIDIGGLVNLVVQVFPVCVVQVSDPVSVSVVVVVLVVVVQWHWDDDPPRFWTWIWGWDADPNDIGIDIDITGDDHDDPVSSVVSVVVVVVVVVVVVVVVVVVVVVVVVVVVVVVVVVVVVVVVVVVVVVVVVVVVVVVVVVVVVVVVVVVVVVVVVVVVVVVVVVVVVVVVVVVVVVVVVVVVVVVVVVVVVVVVVVVVVVVVVVVPWDKDKDKDKPDDPPDDQPQQDDAFKDKDKDKDFTPDFAPFFWDKDKDWPDWDWDPPDDWAWDWDWDPGGRTITMIIIMGHGGIGTDMTMMMMMTTD